Protein AF-A0A9W9GC48-F1 (afdb_monomer_lite)

pLDDT: mean 83.7, std 13.1, range [35.16, 98.31]

Structure (mmCIF, N/CA/C/O backbone):
data_AF-A0A9W9GC48-F1
#
_entry.id   AF-A0A9W9GC48-F1
#
loop_
_atom_site.group_PDB
_atom_site.id
_atom_site.type_symbol
_atom_site.label_atom_id
_atom_site.label_alt_id
_atom_site.label_comp_id
_atom_site.label_asym_id
_atom_site.label_entity_id
_atom_site.label_seq_id
_atom_site.pdbx_PDB_ins_code
_atom_site.Cartn_x
_atom_site.Cartn_y
_atom_site.Cartn_z
_atom_site.occupancy
_atom_site.B_iso_or_equiv
_atom_site.auth_seq_id
_atom_site.auth_comp_id
_atom_site.auth_asym_id
_atom_site.auth_atom_id
_atom_site.pdbx_PDB_model_num
ATOM 1 N N . MET A 1 1 ? -29.476 8.292 -8.856 1.00 35.16 1 MET A N 1
ATOM 2 C CA . MET A 1 1 ? -28.439 7.667 -8.007 1.00 35.16 1 MET A CA 1
ATOM 3 C C . MET A 1 1 ? -27.118 7.858 -8.728 1.00 35.16 1 MET A C 1
ATOM 5 O O . MET A 1 1 ? -26.902 7.201 -9.736 1.00 35.16 1 MET A O 1
ATOM 9 N N . SER A 1 2 ? -26.316 8.844 -8.325 1.00 38.31 2 SER A N 1
ATOM 10 C CA . SER A 1 2 ? -25.035 9.121 -8.986 1.00 38.31 2 SER A CA 1
ATOM 11 C C . SER A 1 2 ? -24.056 7.993 -8.685 1.00 38.31 2 SER A C 1
ATOM 13 O O . SER A 1 2 ? -23.902 7.615 -7.524 1.00 38.31 2 SER A O 1
ATOM 15 N N . ALA A 1 3 ? -23.434 7.442 -9.728 1.00 42.78 3 ALA A N 1
ATOM 16 C CA . ALA A 1 3 ? -22.387 6.443 -9.586 1.00 42.78 3 ALA A CA 1
ATOM 17 C C . ALA A 1 3 ? -21.263 7.024 -8.716 1.00 42.78 3 ALA A C 1
ATOM 19 O O . ALA A 1 3 ? -20.734 8.097 -9.007 1.00 42.78 3 ALA A O 1
ATOM 20 N N . LEU A 1 4 ? -20.952 6.343 -7.614 1.00 48.41 4 LEU A N 1
ATOM 21 C CA . LEU A 1 4 ? -19.804 6.676 -6.778 1.00 48.41 4 LEU A CA 1
ATOM 22 C C . LEU A 1 4 ? -18.537 6.557 -7.633 1.00 48.41 4 LEU A C 1
ATOM 24 O O . LEU A 1 4 ? -18.452 5.673 -8.487 1.00 48.41 4 LEU A O 1
ATOM 28 N N . SER A 1 5 ? -17.558 7.437 -7.411 1.00 60.03 5 SER A N 1
ATOM 29 C CA . SER A 1 5 ? -16.251 7.307 -8.055 1.00 60.03 5 SER A CA 1
ATOM 30 C C . SER A 1 5 ? -15.672 5.906 -7.778 1.00 60.03 5 SER A C 1
ATOM 32 O O . SER A 1 5 ? -15.858 5.386 -6.671 1.00 60.03 5 SER A O 1
ATOM 34 N N . PRO A 1 6 ? -14.966 5.280 -8.741 1.00 69.25 6 PRO A N 1
ATOM 35 C CA . PRO A 1 6 ? -14.445 3.916 -8.595 1.00 69.25 6 PRO A CA 1
ATOM 36 C C . PRO A 1 6 ? -13.644 3.717 -7.300 1.00 69.25 6 PRO A C 1
ATOM 38 O O . PRO A 1 6 ? -13.776 2.695 -6.631 1.00 69.25 6 PRO A O 1
ATOM 41 N N . SER A 1 7 ? -12.899 4.739 -6.880 1.00 73.62 7 SER A N 1
ATOM 42 C CA . SER A 1 7 ? -12.094 4.760 -5.657 1.00 73.62 7 SER A CA 1
ATOM 43 C C . SER A 1 7 ? -12.917 4.748 -4.364 1.00 73.62 7 SER A C 1
ATOM 45 O O . SER A 1 7 ? -12.529 4.072 -3.411 1.00 73.62 7 SER A O 1
ATOM 47 N N . ARG A 1 8 ? -14.087 5.401 -4.320 1.00 81.12 8 ARG A N 1
ATOM 48 C CA . ARG A 1 8 ? -14.958 5.365 -3.130 1.00 81.12 8 ARG A CA 1
ATOM 49 C C . ARG A 1 8 ? -15.561 3.978 -2.898 1.00 81.12 8 ARG A C 1
ATOM 51 O O . ARG A 1 8 ? -15.845 3.632 -1.760 1.00 81.12 8 ARG A O 1
ATOM 58 N N . SER A 1 9 ? -15.711 3.164 -3.944 1.00 85.12 9 SER A N 1
ATOM 59 C CA . SER A 1 9 ? -16.250 1.801 -3.817 1.00 85.12 9 SER A CA 1
ATOM 60 C C . SER A 1 9 ? -15.304 0.807 -3.120 1.00 85.12 9 SER A C 1
ATOM 62 O O . SER A 1 9 ? -15.744 -0.256 -2.687 1.00 85.12 9 SER A O 1
ATOM 64 N N . LEU A 1 10 ? -14.017 1.149 -2.968 1.00 86.06 10 LEU A N 1
ATOM 65 C CA . LEU A 1 10 ? -12.995 0.268 -2.382 1.00 86.06 10 LEU A CA 1
ATOM 66 C C . LEU A 1 10 ? -13.045 0.213 -0.846 1.00 86.06 10 LEU A C 1
ATOM 68 O O . LEU A 1 10 ? -12.497 -0.705 -0.224 1.00 86.06 10 LEU A O 1
ATOM 72 N N . VAL A 1 11 ? -13.681 1.203 -0.221 1.00 93.94 11 VAL A N 1
ATOM 73 C CA . VAL A 1 11 ? -13.733 1.382 1.232 1.00 93.94 11 VAL A CA 1
ATOM 74 C C . VAL A 1 11 ? -15.158 1.695 1.683 1.00 93.94 11 VAL A C 1
ATOM 76 O O . VAL A 1 11 ? -15.975 2.183 0.912 1.00 93.94 11 VAL A O 1
ATOM 79 N N . CYS A 1 12 ? -15.489 1.409 2.943 1.00 94.94 12 CYS A N 1
ATOM 80 C CA . CYS A 1 12 ? -16.794 1.791 3.481 1.00 94.94 12 CYS A CA 1
ATOM 81 C C . CYS A 1 12 ? -16.857 3.305 3.733 1.00 94.94 12 CYS A C 1
ATOM 83 O O . CYS A 1 12 ? -15.820 3.951 3.902 1.00 94.94 12 CYS A O 1
ATOM 85 N N . ASP A 1 13 ? -18.069 3.859 3.843 1.00 94.38 13 ASP A N 1
ATOM 86 C CA . ASP A 1 13 ? -18.280 5.303 4.038 1.00 94.38 13 ASP A CA 1
ATOM 87 C C . ASP A 1 13 ? -17.512 5.869 5.236 1.00 94.38 13 ASP A C 1
ATOM 89 O O . ASP A 1 13 ? -16.957 6.962 5.150 1.00 94.38 13 ASP A O 1
ATOM 93 N N . ARG A 1 14 ? -17.418 5.115 6.339 1.00 94.88 14 ARG A N 1
ATOM 94 C CA . ARG A 1 14 ? -16.620 5.525 7.500 1.00 94.88 14 ARG A CA 1
ATOM 95 C C . ARG A 1 14 ? -15.161 5.735 7.107 1.00 94.88 14 ARG A C 1
ATOM 97 O O . ARG A 1 14 ? -14.626 6.809 7.330 1.00 94.88 14 ARG A O 1
ATOM 104 N N . CYS A 1 15 ? -14.531 4.723 6.513 1.00 96.38 15 CYS A N 1
ATOM 105 C CA . CYS A 1 15 ? -13.124 4.791 6.125 1.00 96.38 15 CYS A CA 1
ATOM 106 C C . CYS A 1 15 ? -12.872 5.857 5.059 1.00 96.38 15 CYS A C 1
ATOM 108 O O . CYS A 1 15 ? -11.855 6.542 5.125 1.00 96.38 15 CYS A O 1
ATOM 110 N N . TRP A 1 16 ? -13.799 6.022 4.111 1.00 95.19 16 TRP A N 1
ATOM 111 C CA . TRP A 1 16 ? -13.736 7.111 3.143 1.00 95.19 16 TRP A CA 1
ATOM 112 C C . TRP A 1 16 ? -13.698 8.461 3.861 1.00 95.19 16 TRP A C 1
ATOM 114 O O . TRP A 1 16 ? -12.728 9.194 3.734 1.00 95.19 16 TRP A O 1
ATOM 124 N N . ASN A 1 17 ? -14.699 8.754 4.689 1.00 94.12 17 ASN A N 1
ATOM 125 C CA . ASN A 1 17 ? -14.856 10.074 5.296 1.00 94.12 17 ASN A CA 1
ATOM 126 C C . ASN A 1 17 ? -13.831 10.380 6.396 1.00 94.12 17 ASN A C 1
ATOM 128 O O . ASN A 1 17 ? -13.493 11.542 6.593 1.00 94.12 17 ASN A O 1
ATOM 132 N N . SER A 1 18 ? -13.359 9.371 7.131 1.00 94.19 18 SER A N 1
ATOM 133 C CA . SER A 1 18 ? -12.473 9.581 8.281 1.00 94.19 18 SER A CA 1
ATOM 134 C C . SER A 1 18 ? -10.990 9.441 7.955 1.00 94.19 18 SER A C 1
ATOM 136 O O . SER A 1 18 ? -10.166 9.828 8.774 1.00 94.19 18 SER A O 1
ATOM 138 N N . PHE A 1 19 ? -10.636 8.818 6.829 1.00 94.88 19 PHE A N 1
ATOM 139 C CA . PHE A 1 19 ? -9.249 8.461 6.532 1.00 94.88 19 PHE A CA 1
ATOM 140 C C . PHE A 1 19 ? -8.865 8.845 5.103 1.00 94.88 19 PHE A C 1
ATOM 142 O O . PHE A 1 19 ? -8.018 9.712 4.915 1.00 94.88 19 PHE A O 1
ATOM 149 N N . PHE A 1 20 ? -9.519 8.259 4.096 1.00 93.75 20 PHE A N 1
ATOM 150 C CA . PHE A 1 20 ? -9.075 8.345 2.697 1.00 93.75 20 PHE A CA 1
ATOM 151 C C . PHE A 1 20 ? -9.484 9.634 1.967 1.00 93.75 20 PHE A C 1
ATOM 153 O O . PHE A 1 20 ? -8.815 10.033 1.023 1.00 93.75 20 PHE A O 1
ATOM 160 N N . ASN A 1 21 ? -10.555 10.299 2.399 1.00 92.75 21 ASN A N 1
ATOM 161 C CA . ASN A 1 21 ? -11.056 11.552 1.827 1.00 92.75 21 ASN A CA 1
ATOM 162 C C . ASN A 1 21 ? -10.745 12.735 2.749 1.00 92.75 21 ASN A C 1
ATOM 164 O O . ASN A 1 21 ? -11.632 13.502 3.126 1.00 92.75 21 ASN A O 1
ATOM 168 N N . THR A 1 22 ? -9.490 12.827 3.181 1.00 92.38 22 THR A N 1
ATOM 169 C CA . THR A 1 22 ? -9.016 13.881 4.079 1.00 92.38 22 THR A CA 1
ATOM 170 C C . THR A 1 22 ? -7.860 14.632 3.433 1.00 92.38 22 THR A C 1
ATOM 172 O O . THR A 1 22 ? -7.053 14.044 2.714 1.00 92.38 22 THR A O 1
ATOM 175 N N . GLU A 1 23 ? -7.735 15.924 3.738 1.00 92.00 23 GLU A N 1
ATOM 176 C CA . GLU A 1 23 ? -6.595 16.741 3.297 1.00 92.00 23 GLU A CA 1
ATOM 177 C C . GLU A 1 23 ? -5.261 16.146 3.782 1.00 92.00 23 GLU A C 1
ATOM 179 O O . GLU A 1 23 ? -4.252 16.200 3.085 1.00 92.00 23 GLU A O 1
ATOM 184 N N . ALA A 1 24 ? -5.256 15.524 4.965 1.00 91.69 24 ALA A N 1
ATOM 185 C CA . ALA A 1 24 ? -4.083 14.838 5.492 1.00 91.69 24 ALA A CA 1
ATOM 186 C C . ALA A 1 24 ? -3.649 13.667 4.594 1.00 91.69 24 ALA A C 1
ATOM 188 O O . ALA A 1 24 ? -2.452 13.474 4.390 1.00 91.69 24 ALA A O 1
ATOM 189 N N . PHE A 1 25 ? -4.600 12.900 4.049 1.00 91.81 25 PHE A N 1
ATOM 190 C CA . PHE A 1 25 ? -4.303 11.771 3.166 1.00 91.81 25 PHE A CA 1
ATOM 191 C C . PHE A 1 25 ? -3.818 12.236 1.799 1.00 91.81 25 PHE A C 1
ATOM 193 O O . PHE A 1 25 ? -2.831 11.714 1.290 1.00 91.81 25 PHE A O 1
ATOM 200 N N . GLU A 1 26 ? -4.433 13.280 1.249 1.00 89.62 26 GLU A N 1
ATOM 201 C CA . GLU A 1 26 ? -3.958 13.898 0.012 1.00 89.62 26 GLU A CA 1
ATOM 202 C C . GLU A 1 26 ? -2.523 14.431 0.163 1.00 89.62 26 GLU A C 1
ATOM 204 O O . GLU A 1 26 ? -1.655 14.112 -0.655 1.00 89.62 26 GLU A O 1
ATOM 209 N N . LYS A 1 27 ? -2.234 15.162 1.249 1.00 89.44 27 LYS A N 1
ATOM 210 C CA . LYS A 1 27 ? -0.879 15.649 1.563 1.00 89.44 27 LYS A CA 1
ATOM 211 C C . LYS A 1 27 ? 0.120 14.514 1.732 1.00 89.44 27 LYS A C 1
ATOM 213 O O . LYS A 1 27 ? 1.244 14.620 1.259 1.00 89.44 27 LYS A O 1
ATOM 218 N N . LEU A 1 28 ? -0.287 13.423 2.380 1.00 89.38 28 LEU A N 1
ATOM 219 C CA . LEU A 1 28 ? 0.552 12.241 2.543 1.00 89.38 28 LEU A CA 1
ATOM 220 C C . LEU A 1 28 ? 0.947 11.628 1.188 1.00 89.38 28 LEU A C 1
ATOM 222 O O . LEU A 1 28 ? 2.100 11.247 1.009 1.00 89.38 28 LEU A O 1
ATOM 226 N N . CYS A 1 29 ? 0.019 11.549 0.231 1.00 87.19 29 CYS A N 1
ATOM 227 C CA . CYS A 1 29 ? 0.285 10.991 -1.098 1.00 87.19 29 CYS A CA 1
ATOM 228 C C . CYS A 1 29 ? 1.100 11.931 -2.005 1.00 87.19 29 CYS A C 1
ATOM 230 O O . CYS A 1 29 ? 1.831 11.460 -2.874 1.00 87.19 29 CYS A O 1
ATOM 232 N N . THR A 1 30 ? 0.982 13.245 -1.809 1.00 86.06 30 THR A N 1
ATOM 233 C CA . THR A 1 30 ? 1.59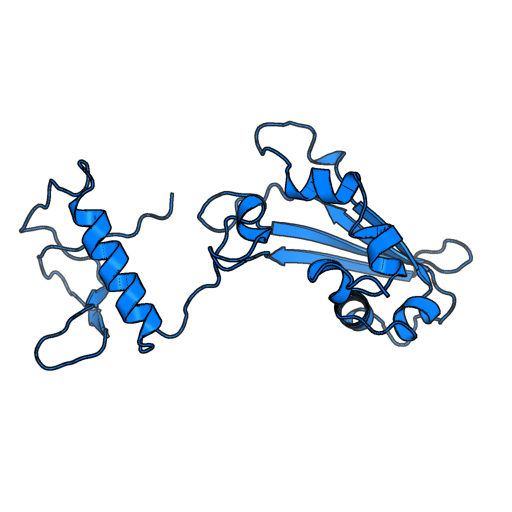9 14.289 -2.655 1.00 86.06 30 THR A CA 1
ATOM 234 C C . THR A 1 30 ? 2.872 14.901 -2.074 1.00 86.06 30 THR A C 1
ATOM 236 O O . THR A 1 30 ? 3.420 15.835 -2.656 1.00 86.06 30 THR A O 1
ATOM 239 N N . LEU A 1 31 ? 3.350 14.390 -0.937 1.00 80.94 31 LEU A N 1
ATOM 240 C CA . LEU A 1 31 ? 4.507 14.936 -0.239 1.00 80.94 31 LEU A CA 1
ATOM 241 C C . LEU A 1 31 ? 5.763 14.913 -1.119 1.00 80.94 31 LEU A C 1
ATOM 243 O O . LEU A 1 31 ? 6.146 13.868 -1.636 1.00 80.94 31 LEU A O 1
ATOM 247 N N . ASP A 1 32 ? 6.433 16.053 -1.249 1.00 72.75 32 ASP A N 1
ATOM 248 C CA . ASP A 1 32 ? 7.761 16.101 -1.851 1.00 72.75 32 ASP A CA 1
ATOM 249 C C . ASP A 1 32 ? 8.821 15.751 -0.793 1.00 72.75 32 ASP A C 1
ATOM 251 O O . ASP A 1 32 ? 8.860 16.358 0.280 1.00 72.75 32 ASP A O 1
ATOM 255 N N . HIS A 1 33 ? 9.697 14.792 -1.106 1.00 62.53 33 HIS A N 1
ATOM 256 C CA . HIS A 1 33 ? 10.809 14.341 -0.250 1.00 62.53 33 HIS A CA 1
ATOM 257 C C . HIS A 1 33 ? 11.823 15.451 0.066 1.00 62.53 33 HIS A C 1
ATOM 259 O O . HIS A 1 33 ? 12.682 15.283 0.927 1.00 62.53 33 HIS A O 1
ATOM 265 N N . SER A 1 34 ? 11.738 16.594 -0.620 1.00 59.22 34 SER A N 1
ATOM 266 C CA . SER A 1 34 ? 12.551 17.778 -0.331 1.00 59.22 34 SER A CA 1
ATOM 267 C C . SER A 1 34 ? 12.105 18.556 0.920 1.00 59.22 34 SER A C 1
ATOM 269 O O . SER A 1 34 ? 12.851 19.417 1.397 1.00 59.22 34 SER A O 1
ATOM 271 N N . GLN A 1 35 ? 10.913 18.283 1.469 1.00 57.03 35 GLN A N 1
ATOM 272 C CA . GLN A 1 35 ? 10.344 19.053 2.578 1.00 57.03 35 GLN A CA 1
ATOM 273 C C . GLN A 1 35 ? 10.598 18.401 3.946 1.00 57.03 35 GLN A C 1
ATOM 275 O O . GLN A 1 35 ? 10.186 17.281 4.229 1.00 57.03 35 GLN A O 1
ATOM 280 N N . SER A 1 36 ? 11.212 19.165 4.853 1.00 55.50 36 SER A N 1
ATOM 281 C CA . SER A 1 36 ? 11.651 18.753 6.196 1.00 55.50 36 SER A CA 1
ATOM 282 C C . SER A 1 36 ? 10.533 18.450 7.213 1.00 55.50 36 SER A C 1
ATOM 284 O O . SER A 1 36 ? 10.818 18.321 8.399 1.00 55.50 36 SER A O 1
ATOM 286 N N . ASP A 1 37 ? 9.269 18.363 6.792 1.00 62.41 37 ASP A N 1
ATOM 287 C CA . ASP A 1 37 ? 8.098 18.255 7.680 1.00 62.41 37 ASP A CA 1
ATOM 288 C C . ASP A 1 37 ? 7.500 16.831 7.743 1.00 62.41 37 ASP A C 1
ATOM 290 O O . ASP A 1 37 ? 6.349 16.645 8.146 1.00 62.41 37 ASP A O 1
ATOM 294 N N . HIS A 1 38 ? 8.295 15.803 7.408 1.00 64.56 38 HIS A N 1
ATOM 295 C CA . HIS A 1 38 ? 7.896 14.385 7.454 1.00 64.56 38 HIS A CA 1
ATOM 296 C C . HIS A 1 38 ? 7.267 13.959 8.793 1.00 64.56 38 HIS A C 1
ATOM 298 O O . HIS A 1 38 ? 6.361 13.129 8.806 1.00 64.56 38 HIS A O 1
ATOM 304 N N . GLU A 1 39 ? 7.704 14.537 9.916 1.00 65.00 39 GLU A N 1
ATOM 305 C CA . GLU A 1 39 ? 7.191 14.195 11.251 1.00 65.00 39 GLU A CA 1
ATOM 306 C C . GLU A 1 39 ? 5.783 14.742 11.533 1.00 65.00 39 GLU A C 1
ATOM 308 O O . GLU A 1 39 ? 5.089 14.236 12.418 1.00 65.00 39 GLU A O 1
ATOM 313 N N . LYS A 1 40 ? 5.333 15.764 10.794 1.00 74.38 40 LYS A N 1
ATOM 314 C CA . LYS A 1 40 ? 4.031 16.410 11.033 1.00 74.38 40 LYS A CA 1
ATOM 315 C C . LYS A 1 40 ? 2.908 15.828 10.186 1.00 74.38 40 LYS A C 1
ATOM 317 O O . LYS A 1 40 ? 1.738 15.974 10.542 1.00 74.38 40 LYS A O 1
ATOM 322 N N . ILE A 1 41 ? 3.240 15.184 9.070 1.00 85.56 41 ILE A N 1
ATOM 323 C CA . ILE A 1 41 ? 2.244 14.675 8.130 1.00 85.56 41 ILE A CA 1
ATOM 324 C C . ILE A 1 41 ? 1.846 13.268 8.555 1.00 85.56 41 ILE A C 1
ATOM 326 O O . ILE A 1 41 ? 2.576 12.300 8.367 1.00 85.56 41 ILE A O 1
ATOM 330 N N . ARG A 1 42 ? 0.651 13.153 9.130 1.00 91.38 42 ARG A N 1
ATOM 331 C CA . ARG A 1 42 ? 0.032 11.866 9.433 1.00 91.38 42 ARG A CA 1
ATOM 332 C C . ARG A 1 42 ? -1.467 11.933 9.212 1.00 91.38 42 ARG A C 1
ATOM 334 O O . ARG A 1 42 ? -2.113 12.924 9.548 1.00 91.38 42 ARG A O 1
ATOM 341 N N . VAL A 1 43 ? -2.012 10.848 8.692 1.00 95.00 43 VAL A N 1
ATOM 342 C CA . VAL A 1 43 ? -3.450 10.590 8.684 1.00 95.00 43 VAL A CA 1
ATOM 343 C C . VAL A 1 43 ? -3.751 9.742 9.894 1.00 95.00 43 VAL A C 1
ATOM 345 O O . VAL A 1 43 ? -3.034 8.781 10.152 1.00 95.00 43 VAL A O 1
ATOM 348 N N . GLU A 1 44 ? -4.800 10.072 10.630 1.00 95.81 44 GLU A N 1
ATOM 349 C CA . GLU A 1 44 ? -5.234 9.289 11.776 1.00 95.81 44 GLU A CA 1
ATOM 350 C C . GLU A 1 44 ? -6.753 9.153 11.746 1.00 95.81 44 GLU A C 1
ATOM 352 O O . GLU A 1 44 ? -7.468 10.128 11.525 1.00 95.81 44 GLU A O 1
ATOM 357 N N . ALA A 1 45 ? -7.246 7.942 11.982 1.00 96.88 45 ALA A N 1
ATOM 358 C CA . ALA A 1 45 ? -8.651 7.712 12.273 1.00 96.88 45 ALA A CA 1
ATOM 359 C C . ALA A 1 45 ? -8.780 6.744 13.434 1.00 96.88 45 ALA A C 1
ATOM 361 O O . ALA A 1 45 ? -7.988 5.812 13.580 1.00 96.88 45 ALA A O 1
ATOM 362 N N . ALA A 1 46 ? -9.832 6.946 14.216 1.00 97.31 46 ALA A N 1
ATOM 363 C CA . ALA A 1 46 ? -10.207 6.039 15.275 1.00 97.31 46 ALA A CA 1
ATOM 364 C C . ALA A 1 46 ? -11.592 5.451 15.028 1.00 97.31 46 ALA A C 1
ATOM 366 O O . ALA A 1 46 ? -12.481 6.114 14.493 1.00 97.31 46 ALA A O 1
ATOM 367 N N . ALA A 1 47 ? -11.768 4.205 15.444 1.00 97.62 47 ALA A N 1
ATOM 368 C CA . ALA A 1 47 ? -13.050 3.526 15.475 1.00 97.62 47 ALA A CA 1
ATOM 369 C C . ALA A 1 47 ? -13.041 2.447 16.556 1.00 97.62 47 ALA A C 1
ATOM 371 O O . ALA A 1 47 ? -11.989 1.946 16.945 1.00 97.62 47 ALA A O 1
ATOM 372 N N . THR A 1 48 ? -14.214 2.047 17.017 1.00 98.12 48 THR A N 1
ATOM 373 C CA . THR A 1 48 ? -14.349 0.890 17.900 1.00 98.12 48 THR A CA 1
ATOM 374 C C . THR A 1 48 ? -14.116 -0.416 17.141 1.00 98.12 48 THR A C 1
ATOM 376 O O . THR A 1 48 ? -14.320 -0.522 15.922 1.00 98.12 48 THR A O 1
ATOM 379 N N . VAL A 1 49 ? -13.729 -1.456 17.876 1.00 97.56 49 VAL A N 1
ATOM 380 C CA . VAL A 1 49 ? -13.596 -2.821 17.348 1.00 97.56 49 VAL A CA 1
ATOM 381 C C . VAL A 1 49 ? -14.915 -3.305 16.754 1.00 97.56 49 VAL A C 1
ATOM 383 O O . VAL A 1 49 ? -14.907 -3.921 15.687 1.00 97.56 49 VAL A O 1
ATOM 386 N N . LEU A 1 50 ? -16.046 -2.995 17.393 1.00 97.38 50 LEU A N 1
ATOM 387 C CA . LEU A 1 50 ? -17.383 -3.331 16.906 1.00 97.38 50 LEU A CA 1
ATOM 388 C C . LEU A 1 50 ? -17.661 -2.708 15.534 1.00 97.38 50 LEU A C 1
ATOM 390 O O . LEU A 1 50 ? -18.045 -3.414 14.602 1.00 97.38 50 LEU A O 1
ATOM 394 N N . GLU A 1 51 ? -17.411 -1.407 15.370 1.00 97.12 51 GLU A N 1
ATOM 395 C CA . GLU A 1 51 ? -17.611 -0.732 14.084 1.00 97.12 51 GLU A CA 1
ATOM 396 C C . GLU A 1 51 ? -16.691 -1.306 13.001 1.00 97.12 51 GLU A C 1
ATOM 398 O O . GLU A 1 51 ? -17.105 -1.485 11.856 1.00 97.12 51 GLU A O 1
ATOM 403 N N . ILE A 1 52 ? -15.429 -1.616 13.337 1.00 96.94 52 ILE A N 1
ATOM 404 C CA . ILE A 1 52 ? -14.503 -2.241 12.384 1.00 96.94 52 ILE A CA 1
ATOM 405 C C . ILE A 1 52 ? -14.978 -3.643 12.005 1.00 96.94 52 ILE A C 1
ATOM 407 O O . ILE A 1 52 ? -14.909 -3.972 10.823 1.00 96.94 52 ILE A O 1
ATOM 411 N N . LYS A 1 53 ? -15.469 -4.458 12.947 1.00 95.50 53 LYS A N 1
ATOM 412 C CA . LYS A 1 53 ? -15.998 -5.810 12.681 1.00 95.50 53 LYS A CA 1
ATOM 413 C C . LYS A 1 53 ? -17.259 -5.789 11.814 1.00 95.50 53 LYS A C 1
ATOM 415 O O . LYS A 1 53 ? -17.384 -6.642 10.941 1.00 95.50 53 LYS A O 1
ATOM 420 N N . ASN A 1 54 ? -18.125 -4.794 11.993 1.00 95.56 54 ASN A N 1
ATOM 421 C CA . ASN A 1 54 ? -19.403 -4.697 11.280 1.00 95.56 54 ASN A CA 1
ATOM 422 C C . ASN A 1 54 ? -19.304 -4.047 9.890 1.00 95.56 54 ASN A C 1
ATOM 424 O O . ASN A 1 54 ? -20.224 -4.174 9.087 1.00 95.56 54 ASN A O 1
ATOM 428 N N . ALA A 1 55 ? -18.210 -3.347 9.583 1.00 93.69 55 ALA A N 1
ATOM 429 C CA . ALA A 1 55 ? -18.004 -2.769 8.257 1.00 93.69 55 ALA A CA 1
ATOM 430 C C . ALA A 1 55 ? -17.835 -3.848 7.165 1.00 93.69 55 ALA A C 1
ATOM 432 O O . ALA A 1 55 ? -17.491 -4.991 7.442 1.00 93.69 55 ALA A O 1
ATOM 433 N N . VAL A 1 56 ? -18.003 -3.502 5.891 1.00 89.81 56 VAL A N 1
ATOM 434 C CA . VAL A 1 56 ? -17.692 -4.416 4.777 1.00 89.81 56 VAL A CA 1
ATOM 435 C C . VAL A 1 56 ? -16.807 -3.673 3.788 1.00 89.81 56 VAL A C 1
ATOM 437 O O . VAL A 1 56 ? -17.294 -3.038 2.861 1.00 89.81 56 VAL A O 1
ATOM 440 N N . CYS A 1 57 ? -15.495 -3.671 4.040 1.00 94.31 57 CYS A N 1
ATOM 441 C CA . CYS A 1 57 ? -14.505 -3.202 3.072 1.00 94.31 57 CYS A CA 1
ATOM 442 C C . CYS A 1 57 ? -13.106 -3.767 3.337 1.00 94.31 57 CYS A C 1
ATOM 444 O O . CYS A 1 57 ? -12.815 -4.231 4.444 1.00 94.31 57 CYS A O 1
ATOM 446 N N . ASN A 1 58 ? -12.230 -3.660 2.334 1.00 92.69 58 ASN A N 1
ATOM 447 C CA . ASN A 1 58 ? -10.881 -4.225 2.363 1.00 92.69 58 ASN A CA 1
ATOM 448 C C . ASN A 1 58 ? -10.005 -3.619 3.464 1.00 92.69 58 ASN A C 1
ATOM 450 O O . ASN A 1 58 ? -9.304 -4.356 4.148 1.00 92.69 58 ASN A O 1
ATOM 454 N N . TRP A 1 59 ? -10.090 -2.306 3.708 1.00 94.81 59 TRP A N 1
ATOM 455 C CA . TRP A 1 59 ? -9.328 -1.675 4.793 1.00 94.81 59 TRP A CA 1
ATOM 456 C C . TRP A 1 59 ? -9.754 -2.197 6.168 1.00 94.81 59 TRP A C 1
ATOM 458 O O . TRP A 1 59 ? -8.921 -2.590 6.977 1.00 94.81 59 TRP A O 1
ATOM 468 N N . CYS A 1 60 ? -11.061 -2.276 6.432 1.00 96.50 60 CYS A N 1
ATOM 469 C CA . CYS A 1 60 ? -11.552 -2.820 7.699 1.00 96.50 60 CYS A CA 1
ATOM 470 C C 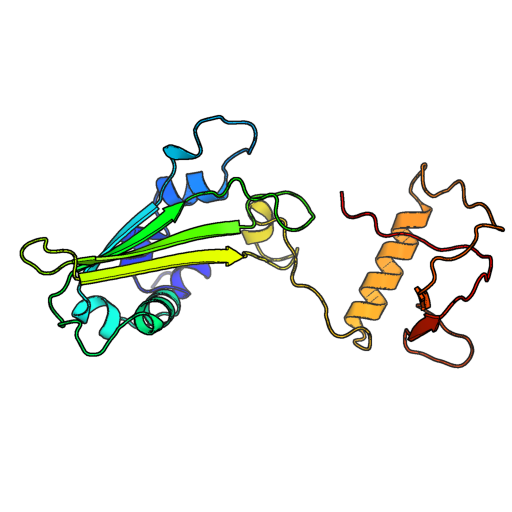. CYS A 1 60 ? -11.180 -4.293 7.863 1.00 96.50 60 CYS A C 1
ATOM 472 O O . CYS A 1 60 ? -10.786 -4.690 8.954 1.00 96.50 60 CYS A O 1
ATOM 474 N N . ALA A 1 61 ? -11.292 -5.089 6.795 1.00 95.38 61 ALA A N 1
ATOM 475 C CA . ALA A 1 61 ? -10.872 -6.486 6.799 1.00 95.38 61 ALA A CA 1
ATOM 476 C C . ALA A 1 61 ? -9.376 -6.617 7.118 1.00 95.38 61 ALA A C 1
ATOM 478 O O . ALA A 1 61 ? -9.012 -7.409 7.982 1.00 95.38 61 ALA A O 1
ATOM 479 N N . TYR A 1 62 ? -8.535 -5.773 6.513 1.00 95.56 62 TYR A N 1
ATOM 480 C CA . TYR A 1 62 ? -7.106 -5.714 6.797 1.00 95.56 62 TYR A CA 1
ATOM 481 C C . TYR A 1 62 ? -6.820 -5.413 8.277 1.00 95.56 62 TYR A C 1
ATOM 483 O O . TYR A 1 62 ? -6.116 -6.172 8.938 1.00 95.56 62 TYR A O 1
ATOM 491 N N . ILE A 1 63 ? -7.437 -4.367 8.838 1.00 96.56 63 ILE A N 1
ATOM 492 C CA . ILE A 1 63 ? -7.238 -3.983 10.246 1.00 96.56 63 ILE A CA 1
ATOM 493 C C . ILE A 1 63 ? -7.710 -5.077 11.223 1.00 96.56 63 ILE A C 1
ATOM 495 O O . ILE A 1 63 ? -7.094 -5.269 12.271 1.00 96.56 63 ILE A O 1
ATOM 499 N N . ARG A 1 64 ? -8.745 -5.859 10.882 1.00 95.38 64 ARG A N 1
ATOM 500 C CA . ARG A 1 64 ? -9.207 -6.976 11.732 1.00 95.38 64 ARG A CA 1
ATOM 501 C C . ARG A 1 64 ? -8.165 -8.066 11.933 1.00 95.38 64 ARG A C 1
ATOM 503 O O . ARG A 1 64 ? -8.226 -8.735 12.958 1.00 95.38 64 ARG A O 1
ATOM 510 N N . HIS A 1 65 ? -7.227 -8.252 11.005 1.00 95.25 65 HIS A N 1
ATOM 511 C CA . HIS A 1 65 ? -6.174 -9.261 11.166 1.00 95.25 65 HIS A CA 1
ATOM 512 C C . HIS A 1 65 ? -5.256 -8.980 12.359 1.00 95.25 65 HIS A C 1
ATOM 514 O O . HIS A 1 65 ? -4.582 -9.886 12.841 1.00 95.25 65 HIS A O 1
ATOM 520 N N . PHE A 1 66 ? -5.260 -7.748 12.869 1.00 94.69 66 PHE A N 1
ATOM 521 C CA . PHE A 1 66 ? -4.508 -7.372 14.058 1.00 94.69 66 PHE A CA 1
ATOM 522 C C . PHE A 1 66 ? -5.288 -7.623 15.354 1.00 94.69 66 PHE A C 1
ATOM 524 O O . PHE A 1 66 ? -4.729 -7.501 16.440 1.00 94.69 66 PHE A O 1
ATOM 531 N N . PHE A 1 67 ? -6.567 -7.999 15.287 1.00 93.81 67 PHE A N 1
ATOM 532 C CA . PHE A 1 67 ? -7.355 -8.217 16.494 1.00 93.81 67 PHE A CA 1
ATOM 533 C C . PHE A 1 67 ? -6.929 -9.500 17.212 1.00 93.81 67 PHE A C 1
ATOM 535 O O . PHE A 1 67 ? -6.826 -10.565 16.610 1.00 93.81 67 PHE A O 1
ATOM 542 N N . ARG A 1 68 ? -6.701 -9.387 18.523 1.00 91.12 68 ARG A N 1
ATOM 543 C CA . ARG A 1 68 ? -6.454 -10.513 19.434 1.00 91.12 68 ARG A CA 1
ATOM 544 C C . ARG A 1 68 ? -7.722 -10.827 20.223 1.00 91.12 68 ARG A C 1
ATOM 546 O O . ARG A 1 68 ? -8.548 -9.941 20.428 1.00 91.12 68 ARG A O 1
ATOM 553 N N . ASP A 1 69 ? -7.820 -12.041 20.753 1.00 88.88 69 ASP A N 1
ATOM 554 C CA . ASP A 1 69 ? -8.987 -12.496 21.528 1.00 88.88 69 ASP A CA 1
ATOM 555 C C . ASP A 1 69 ? -9.263 -11.655 22.788 1.00 88.88 69 ASP A C 1
ATOM 557 O O . ASP A 1 69 ? -10.392 -11.583 23.262 1.00 88.88 69 ASP A O 1
ATOM 561 N N . SER A 1 70 ? -8.246 -10.976 23.325 1.00 91.31 70 SER A N 1
ATOM 562 C CA . SER A 1 70 ? -8.360 -10.108 24.506 1.00 91.31 70 SER A CA 1
ATOM 563 C C . SER A 1 70 ? -8.944 -8.713 24.225 1.00 91.31 70 SER A C 1
ATOM 565 O O . SER A 1 70 ? -9.109 -7.907 25.153 1.00 91.31 70 SER A O 1
ATOM 567 N N . ILE A 1 71 ? -9.226 -8.402 22.958 1.00 94.31 71 ILE A N 1
ATOM 568 C CA . ILE A 1 71 ? -9.761 -7.114 22.519 1.00 94.31 71 ILE A CA 1
ATOM 569 C C . ILE A 1 71 ? -11.291 -7.155 22.548 1.00 94.31 71 ILE A C 1
ATOM 571 O O . ILE A 1 71 ? -11.923 -8.012 21.927 1.00 94.31 71 ILE A O 1
ATOM 575 N N . MET A 1 72 ? -11.878 -6.197 23.257 1.00 96.88 72 MET A N 1
ATOM 576 C CA . MET A 1 72 ? -13.315 -6.080 23.471 1.00 96.88 72 MET A CA 1
ATOM 577 C C . MET A 1 72 ? -13.968 -5.239 22.366 1.00 96.88 72 MET A C 1
ATOM 579 O O . MET A 1 72 ? -13.309 -4.368 21.796 1.00 96.88 72 MET A O 1
ATOM 583 N N . PRO A 1 73 ? -15.252 -5.473 22.039 1.00 97.38 73 PRO A N 1
ATOM 584 C CA . PRO A 1 73 ? -15.972 -4.715 21.010 1.00 97.38 73 PRO A CA 1
ATOM 585 C C . PRO A 1 73 ? -15.931 -3.187 21.189 1.00 97.38 73 PRO A C 1
ATOM 587 O O . PRO A 1 73 ? -15.904 -2.454 20.201 1.00 97.38 73 PRO A O 1
ATOM 590 N N . GLU A 1 74 ? -15.913 -2.716 22.431 1.00 97.69 74 GLU A N 1
ATOM 591 C CA . GLU A 1 74 ? -15.881 -1.307 22.820 1.00 97.69 74 GLU A CA 1
ATOM 592 C C . GLU A 1 74 ? -14.475 -0.692 22.859 1.00 97.69 74 GLU A C 1
ATOM 594 O O . GLU A 1 74 ? -14.355 0.527 22.981 1.00 97.69 74 GLU A O 1
ATOM 599 N N . ASP A 1 75 ? -13.412 -1.497 22.743 1.00 97.88 75 ASP A N 1
ATOM 600 C CA . ASP A 1 75 ? -12.057 -0.957 22.668 1.00 97.88 75 ASP A CA 1
ATOM 601 C C . ASP A 1 75 ? -11.912 -0.076 21.417 1.00 97.88 75 ASP A C 1
ATOM 603 O O . ASP A 1 75 ? -12.444 -0.368 20.337 1.00 97.88 75 ASP A O 1
ATOM 607 N N . LYS A 1 76 ? -11.162 1.013 21.567 1.00 98.31 76 LYS A N 1
ATOM 608 C CA . LYS A 1 76 ? -10.867 1.975 20.511 1.00 98.31 76 LYS A CA 1
ATOM 609 C C . LYS A 1 76 ? -9.612 1.537 19.767 1.00 98.31 76 LYS A C 1
ATOM 611 O O . LYS A 1 76 ? -8.556 1.357 20.367 1.00 98.31 76 LYS A O 1
ATOM 616 N N . ILE A 1 77 ? -9.730 1.415 18.453 1.00 98.19 77 ILE A N 1
ATOM 617 C CA . ILE A 1 77 ? -8.620 1.217 17.529 1.00 98.19 77 ILE A CA 1
ATOM 618 C C . ILE A 1 77 ? -8.309 2.549 16.867 1.00 98.19 77 ILE A C 1
ATOM 620 O O . ILE A 1 77 ? -9.185 3.138 16.235 1.00 98.19 77 ILE A O 1
ATOM 624 N N . THR A 1 78 ? -7.063 2.991 16.971 1.00 98.06 78 THR A N 1
ATOM 625 C CA . THR A 1 78 ? -6.552 4.151 16.242 1.00 98.06 78 THR A CA 1
ATOM 626 C C . THR A 1 78 ? -5.575 3.658 15.188 1.00 98.06 78 THR A C 1
ATOM 628 O O . THR A 1 78 ? -4.589 2.997 15.506 1.00 98.06 78 THR A O 1
ATOM 631 N N . THR A 1 79 ? -5.855 3.953 13.923 1.00 97.62 79 THR A N 1
ATOM 632 C CA . THR A 1 79 ? -4.954 3.679 12.801 1.00 97.62 7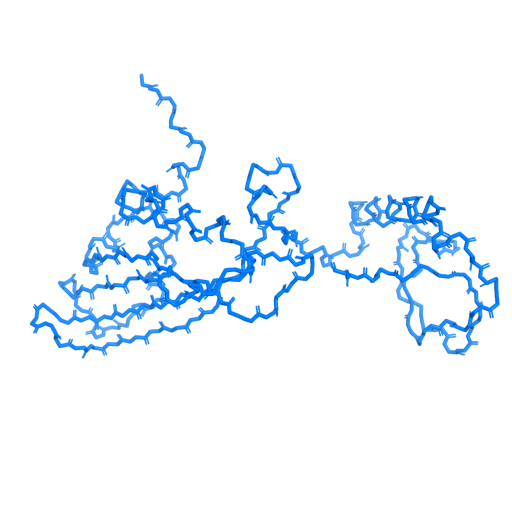9 THR A CA 1
ATOM 633 C C . THR A 1 79 ? -4.328 4.983 12.353 1.00 97.62 79 THR A C 1
ATOM 635 O O . THR A 1 79 ? -5.066 5.937 12.092 1.00 97.62 79 THR A O 1
ATOM 638 N N . SER A 1 80 ? -3.007 5.018 12.209 1.00 96.75 80 SER A N 1
ATOM 639 C CA . SER A 1 80 ? -2.298 6.155 11.638 1.00 96.75 80 SER A CA 1
ATOM 640 C C . SER A 1 80 ? -1.359 5.747 10.512 1.00 96.75 80 SER A C 1
ATOM 642 O O . SER A 1 80 ? -0.731 4.692 10.559 1.00 96.75 80 SER A O 1
ATOM 644 N N . LEU A 1 81 ? -1.295 6.586 9.481 1.00 95.06 81 LEU A N 1
ATOM 645 C CA . LEU A 1 81 ? -0.430 6.411 8.320 1.00 95.06 81 LEU A CA 1
ATOM 646 C C . LEU A 1 81 ? 0.432 7.660 8.157 1.00 95.06 81 LEU A C 1
ATOM 648 O O . LEU A 1 81 ? -0.090 8.777 8.168 1.00 95.06 81 LEU A O 1
ATOM 652 N N . SER A 1 82 ? 1.738 7.477 8.026 1.00 92.75 82 SER A N 1
ATOM 653 C CA . SER A 1 82 ? 2.712 8.563 7.914 1.00 92.75 82 SER A CA 1
ATOM 654 C C . SER A 1 82 ? 3.740 8.253 6.822 1.00 92.75 82 SER A C 1
ATOM 656 O O . SER A 1 82 ? 3.891 7.085 6.435 1.00 92.75 82 SER A O 1
ATOM 658 N N . PRO A 1 83 ? 4.458 9.263 6.301 1.00 88.94 83 PRO A N 1
ATOM 659 C CA . PRO A 1 83 ? 5.538 9.007 5.364 1.00 88.94 83 PRO A CA 1
ATOM 660 C C . PRO A 1 83 ? 6.660 8.243 6.075 1.00 88.94 83 PRO A C 1
ATOM 662 O O . PRO A 1 83 ? 6.744 8.207 7.308 1.00 88.94 83 PRO A O 1
ATOM 665 N N . THR A 1 84 ? 7.529 7.621 5.289 1.00 83.50 84 THR A N 1
ATOM 666 C CA . THR A 1 84 ? 8.767 7.032 5.789 1.00 83.50 84 THR A CA 1
ATOM 667 C C . THR A 1 84 ? 9.966 7.693 5.126 1.00 83.50 84 THR A C 1
ATOM 669 O O . THR A 1 84 ? 9.894 8.077 3.963 1.00 83.50 84 THR A O 1
ATOM 672 N N . ALA A 1 85 ? 11.069 7.786 5.867 1.00 75.38 85 ALA A N 1
ATOM 673 C CA . ALA A 1 85 ? 12.375 8.147 5.325 1.00 75.38 85 ALA A CA 1
ATOM 674 C C . ALA A 1 85 ? 13.134 6.925 4.777 1.00 75.38 85 ALA A C 1
ATOM 676 O O . ALA A 1 85 ? 14.278 7.053 4.350 1.00 75.38 85 ALA A O 1
ATOM 677 N N . ILE A 1 86 ? 12.535 5.727 4.829 1.00 75.25 86 ILE A N 1
ATOM 678 C CA . ILE A 1 86 ? 13.128 4.547 4.207 1.00 75.25 86 ILE A CA 1
ATOM 679 C C . ILE A 1 86 ? 13.184 4.797 2.707 1.00 75.25 86 ILE A C 1
ATOM 681 O O . ILE A 1 86 ? 12.149 4.876 2.043 1.00 75.25 86 ILE A O 1
ATOM 685 N N . GLU A 1 87 ? 14.405 4.881 2.185 1.00 65.25 87 GLU A N 1
ATOM 686 C CA . GLU A 1 87 ? 14.652 4.839 0.753 1.00 65.25 87 GLU A CA 1
ATOM 687 C C . GLU A 1 87 ? 14.005 3.572 0.202 1.00 65.25 87 GLU A C 1
ATOM 689 O O . GLU A 1 87 ? 14.360 2.448 0.569 1.00 65.25 87 GLU A O 1
ATOM 694 N N . SER A 1 88 ? 12.987 3.754 -0.630 1.00 60.19 88 SER A N 1
ATOM 695 C CA . SER A 1 88 ? 12.187 2.645 -1.112 1.00 60.19 88 SER A CA 1
ATOM 696 C C . SER A 1 88 ? 12.091 2.615 -2.610 1.00 60.19 88 SER A C 1
ATOM 698 O O . SER A 1 88 ? 12.001 3.666 -3.237 1.00 60.19 88 SER A O 1
ATOM 700 N N . CYS A 1 89 ? 12.054 1.373 -3.103 1.00 56.12 89 CYS A N 1
ATOM 701 C CA . CYS A 1 89 ? 11.520 0.926 -4.382 1.00 56.12 89 CYS A CA 1
ATOM 702 C C . CYS A 1 89 ? 11.781 1.885 -5.532 1.00 56.12 89 CYS A C 1
ATOM 704 O O . CYS A 1 89 ? 11.105 2.890 -5.675 1.00 56.12 89 CYS A O 1
ATOM 706 N N . ILE A 1 90 ? 12.694 1.510 -6.411 1.00 56.47 90 ILE A N 1
ATOM 707 C CA . ILE A 1 90 ? 12.941 2.295 -7.603 1.00 56.47 90 ILE A CA 1
ATOM 708 C C . ILE A 1 90 ? 11.830 2.002 -8.631 1.00 56.47 90 ILE A C 1
ATOM 710 O O . ILE A 1 90 ? 11.525 0.822 -8.849 1.00 56.47 90 ILE A O 1
ATOM 714 N N . PRO A 1 91 ? 11.215 3.019 -9.268 1.00 63.94 91 PRO A N 1
ATOM 715 C CA . PRO A 1 91 ? 11.552 4.454 -9.244 1.00 63.94 91 PRO A CA 1
ATOM 716 C C . PRO A 1 91 ? 11.274 5.148 -7.908 1.00 63.94 91 PRO A C 1
ATOM 718 O O . PRO A 1 91 ? 10.235 4.895 -7.303 1.00 63.94 91 PRO A O 1
ATOM 721 N N . ALA A 1 92 ? 12.152 6.073 -7.501 1.00 68.06 92 ALA A N 1
ATOM 722 C CA . ALA A 1 92 ? 11.965 6.877 -6.292 1.00 68.06 92 ALA A CA 1
ATOM 723 C C . ALA A 1 92 ? 10.558 7.514 -6.234 1.00 68.06 92 ALA A C 1
ATOM 725 O O . ALA A 1 92 ? 9.993 7.922 -7.254 1.00 68.06 92 ALA A O 1
ATOM 726 N N . GLY A 1 93 ? 9.963 7.575 -5.042 1.00 74.00 93 GLY A N 1
ATOM 727 C CA . GLY A 1 93 ? 8.641 8.172 -4.833 1.00 74.00 93 GLY A CA 1
ATOM 728 C C . GLY A 1 93 ? 7.998 7.783 -3.504 1.00 74.00 93 GLY A C 1
ATOM 729 O O . GLY A 1 93 ? 8.595 7.075 -2.692 1.00 74.00 93 GLY A O 1
ATOM 730 N N . ASN A 1 94 ? 6.772 8.262 -3.274 1.00 78.94 94 ASN A N 1
ATOM 731 C CA . ASN A 1 94 ? 5.969 7.978 -2.075 1.00 78.94 94 ASN A CA 1
ATOM 732 C C . ASN A 1 94 ? 5.352 6.576 -2.141 1.00 78.94 94 ASN A C 1
ATOM 734 O O . ASN A 1 94 ? 4.139 6.400 -2.238 1.00 78.94 94 ASN A O 1
ATOM 738 N N . ASN A 1 95 ? 6.220 5.567 -2.138 1.00 85.88 95 ASN A N 1
ATOM 739 C CA . ASN A 1 95 ? 5.837 4.176 -2.358 1.00 85.88 95 ASN A CA 1
ATOM 740 C C . ASN A 1 95 ? 5.785 3.362 -1.063 1.00 85.88 95 ASN A C 1
ATOM 742 O O . ASN A 1 95 ? 5.206 2.278 -1.063 1.00 85.88 95 ASN A O 1
ATOM 746 N N . ILE A 1 96 ? 6.367 3.859 0.033 1.00 88.44 96 ILE A N 1
ATOM 747 C CA . ILE A 1 96 ? 6.248 3.239 1.353 1.00 88.44 96 ILE A CA 1
ATOM 748 C C . ILE A 1 96 ? 5.594 4.204 2.331 1.00 88.44 96 ILE A C 1
ATOM 750 O O . ILE A 1 96 ? 5.928 5.385 2.398 1.00 88.44 96 ILE A O 1
ATOM 754 N N . PHE A 1 97 ? 4.703 3.655 3.148 1.00 91.12 97 PHE A N 1
ATOM 755 C CA . PHE A 1 97 ? 4.068 4.352 4.252 1.00 91.12 97 PHE A CA 1
ATOM 756 C C . PHE A 1 97 ? 4.261 3.570 5.545 1.00 91.12 97 PHE A C 1
ATOM 758 O O . PHE A 1 97 ? 4.189 2.340 5.555 1.00 91.12 97 PHE A O 1
ATOM 765 N N . TYR A 1 98 ? 4.484 4.275 6.648 1.00 93.44 98 TYR A N 1
ATOM 766 C CA . TYR A 1 98 ? 4.485 3.670 7.972 1.00 93.44 98 TYR A CA 1
ATOM 767 C C . TYR A 1 98 ? 3.054 3.636 8.507 1.00 93.44 98 TYR A C 1
ATOM 769 O O . TYR A 1 98 ? 2.419 4.678 8.661 1.00 93.44 98 TYR A O 1
ATOM 777 N N . LEU A 1 99 ? 2.546 2.434 8.771 1.00 96.31 99 LEU A N 1
ATOM 778 C CA . LEU A 1 99 ? 1.248 2.203 9.393 1.00 96.31 99 LEU A CA 1
ATOM 779 C C . LEU A 1 99 ? 1.458 1.832 10.858 1.00 96.31 99 LEU A C 1
ATOM 781 O O . LEU A 1 99 ? 2.122 0.841 11.160 1.00 96.31 99 LEU A O 1
ATOM 785 N N . SER A 1 100 ? 0.821 2.585 11.748 1.00 97.12 100 SER A N 1
ATOM 786 C CA . SER A 1 100 ? 0.688 2.262 13.165 1.00 97.12 100 SER A CA 1
ATOM 787 C C . SER A 1 100 ? -0.776 1.991 13.500 1.00 97.12 100 SER A C 1
ATOM 789 O O . SER A 1 100 ? -1.684 2.675 13.030 1.00 97.12 100 SER A O 1
ATOM 791 N N . ILE A 1 101 ? -1.014 0.967 14.308 1.00 97.88 101 ILE A N 1
ATOM 792 C CA . ILE A 1 101 ? -2.330 0.587 14.812 1.00 97.88 101 ILE A CA 1
ATOM 793 C C . ILE A 1 101 ? -2.196 0.484 16.325 1.00 97.88 101 ILE A C 1
ATOM 795 O O . ILE A 1 101 ? -1.407 -0.324 16.808 1.00 97.88 101 ILE A O 1
ATOM 799 N N . SER A 1 102 ? -2.965 1.255 17.086 1.00 97.56 102 SER A N 1
ATOM 800 C CA . SER A 1 102 ? -3.032 1.141 18.544 1.00 97.56 102 SER A CA 1
ATOM 801 C C . SER A 1 102 ? -4.432 0.750 19.002 1.00 97.56 102 SER A C 1
ATOM 803 O O . SER A 1 102 ? -5.428 1.049 18.347 1.00 97.56 102 SER A O 1
ATOM 805 N N . CYS A 1 103 ? -4.496 0.046 20.128 1.00 97.88 103 CYS A N 1
ATOM 806 C CA . CYS A 1 103 ? -5.727 -0.360 20.785 1.00 97.88 103 CYS A CA 1
ATOM 807 C C . CYS A 1 103 ? -5.728 0.156 22.222 1.00 97.88 103 CYS A C 1
ATOM 809 O O . CYS A 1 103 ? -4.816 -0.142 22.999 1.00 97.88 103 CYS A O 1
ATOM 811 N N . GLU A 1 104 ? -6.785 0.870 22.587 1.00 98.00 104 GLU A N 1
ATOM 812 C CA . GLU A 1 104 ? -7.001 1.438 23.915 1.00 98.00 104 GLU A CA 1
ATOM 813 C C . GLU A 1 104 ? -8.367 1.004 24.445 1.00 98.00 104 GLU A C 1
ATOM 815 O O . GLU A 1 104 ? -9.330 0.881 23.689 1.00 98.00 104 GLU A O 1
ATOM 820 N N . SER A 1 105 ? -8.468 0.770 25.752 1.00 97.06 105 SER A N 1
ATOM 821 C CA . SER A 1 105 ? -9.770 0.568 26.386 1.00 97.06 105 SER A CA 1
ATOM 822 C C . SER A 1 105 ? -10.592 1.863 26.373 1.00 97.06 105 SER A C 1
ATOM 824 O O . SER A 1 105 ? -10.020 2.948 26.234 1.00 97.06 105 SER A O 1
ATOM 826 N N . PRO A 1 106 ? -11.913 1.806 26.628 1.00 95.69 106 PRO A N 1
ATOM 827 C CA . PRO A 1 106 ? -12.727 3.013 26.799 1.00 95.69 106 PRO A CA 1
ATOM 828 C C . PRO A 1 106 ? -12.208 3.969 27.887 1.00 95.69 106 PRO A C 1
ATOM 830 O O . PRO A 1 106 ? -12.445 5.169 27.824 1.00 95.69 106 PRO A O 1
ATOM 833 N N . ALA A 1 107 ? -11.466 3.445 28.869 1.00 96.06 107 ALA A N 1
ATOM 834 C CA . ALA A 1 107 ? -10.820 4.230 29.920 1.00 96.06 107 ALA A CA 1
ATOM 835 C C . ALA A 1 107 ? -9.470 4.849 29.488 1.00 96.06 107 ALA A C 1
ATOM 837 O O . ALA A 1 107 ? -8.749 5.380 30.329 1.00 96.06 107 ALA A O 1
ATOM 838 N N . GLY A 1 108 ? -9.086 4.735 28.211 1.00 93.94 108 GLY A N 1
ATOM 839 C CA . GLY A 1 108 ? -7.818 5.235 27.673 1.00 93.94 108 GLY A CA 1
ATOM 840 C C . GLY A 1 108 ? -6.597 4.388 28.043 1.00 93.94 108 GLY A C 1
ATOM 841 O O . GLY A 1 108 ? -5.462 4.819 27.856 1.00 93.94 108 GLY A O 1
ATOM 842 N N . LYS A 1 109 ? -6.790 3.179 28.588 1.00 96.56 109 LYS A N 1
ATOM 843 C CA . LYS A 1 109 ? -5.668 2.294 28.926 1.00 96.56 109 LYS A CA 1
ATOM 844 C C . LYS A 1 109 ? -5.178 1.593 27.665 1.00 96.56 109 LYS A C 1
ATOM 846 O O . LYS A 1 109 ? -5.937 0.849 27.050 1.00 96.56 109 LYS A O 1
ATOM 851 N N . TRP A 1 110 ? -3.901 1.763 27.331 1.00 96.50 110 TRP A N 1
ATOM 852 C CA . TRP A 1 110 ? -3.264 1.033 26.236 1.00 96.50 110 TRP A CA 1
ATOM 853 C C . TRP A 1 110 ? -3.361 -0.487 26.445 1.00 96.50 110 TRP A C 1
ATOM 855 O O . TRP A 1 110 ? -3.073 -0.9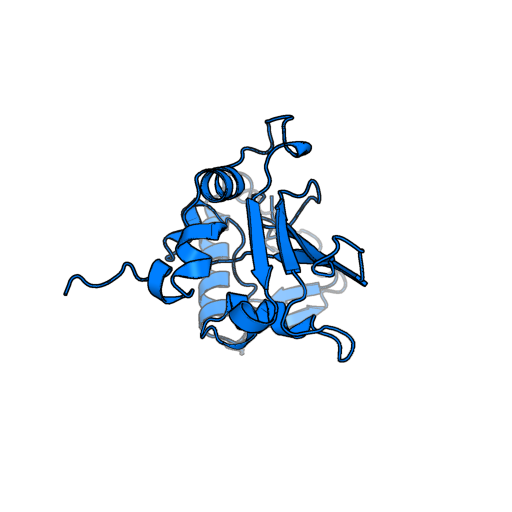94 27.535 1.00 96.50 110 TRP A O 1
ATOM 865 N N . LYS A 1 111 ? -3.774 -1.214 25.401 1.00 95.69 111 LYS A N 1
ATOM 866 C CA . LYS A 1 111 ? -3.932 -2.679 25.412 1.00 95.69 111 LYS A CA 1
ATOM 867 C C . LYS A 1 111 ? -2.982 -3.378 24.447 1.00 95.69 111 LYS A C 1
ATOM 869 O O . LYS A 1 111 ? -2.457 -4.438 24.783 1.00 95.69 111 LYS A O 1
ATOM 874 N N . ALA A 1 112 ? -2.804 -2.830 23.248 1.00 96.00 112 ALA A N 1
ATOM 875 C CA . ALA A 1 112 ? -1.966 -3.422 22.211 1.00 96.00 112 ALA A CA 1
ATOM 876 C C . ALA A 1 112 ? -1.571 -2.389 21.149 1.00 96.00 112 ALA A C 1
ATOM 878 O O . ALA A 1 112 ? -2.197 -1.335 21.027 1.00 96.00 112 ALA A O 1
ATOM 879 N N . GLY A 1 113 ? -0.553 -2.719 20.354 1.00 96.06 113 GLY A N 1
ATOM 880 C CA . GLY A 1 113 ? -0.166 -1.935 19.191 1.00 96.06 113 GLY A CA 1
ATOM 881 C C . GLY A 1 113 ? 0.632 -2.747 18.174 1.00 96.06 113 GLY A C 1
ATOM 882 O O . GLY A 1 113 ? 1.250 -3.756 18.523 1.00 96.06 113 GLY A O 1
ATOM 883 N N . TRP A 1 114 ? 0.594 -2.297 16.924 1.00 97.31 114 TRP A N 1
ATOM 884 C CA . TRP A 1 114 ? 1.286 -2.884 15.781 1.00 97.31 114 TRP A CA 1
ATOM 885 C C . TRP A 1 114 ? 1.823 -1.783 14.886 1.00 97.31 114 TRP A C 1
ATOM 887 O O . TRP A 1 114 ? 1.174 -0.755 14.708 1.00 97.31 114 TRP A O 1
ATOM 897 N N . SER A 1 115 ? 2.972 -2.050 14.279 1.00 95.88 115 SER A N 1
ATOM 898 C CA . SER A 1 115 ? 3.617 -1.139 13.347 1.00 95.88 115 SER A CA 1
ATOM 899 C C . SER A 1 115 ? 4.193 -1.924 12.185 1.00 95.88 115 SER A C 1
ATOM 901 O O . SER A 1 115 ? 4.817 -2.966 12.394 1.00 95.88 115 SER A O 1
ATOM 903 N N . LEU A 1 11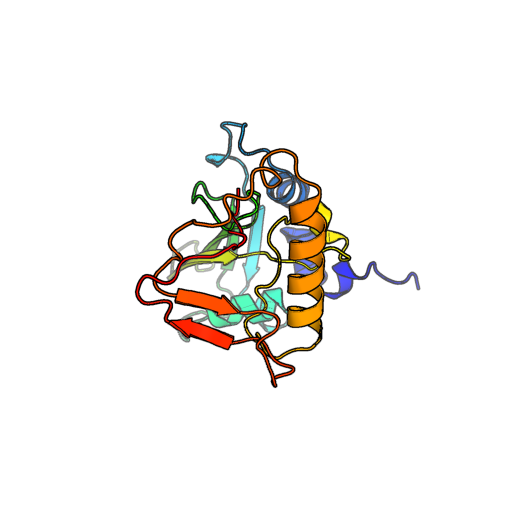6 ? 3.985 -1.436 10.968 1.00 95.38 116 LEU A N 1
ATOM 904 C CA . LEU A 1 116 ? 4.520 -2.048 9.759 1.00 95.38 116 LEU A CA 1
ATOM 905 C C . LEU A 1 116 ? 4.687 -1.019 8.639 1.00 95.38 116 LEU A C 1
ATOM 907 O O . LEU A 1 116 ? 4.176 0.097 8.713 1.00 95.38 116 LEU A O 1
ATOM 911 N N . PHE A 1 117 ? 5.365 -1.433 7.576 1.00 92.75 117 PHE A N 1
ATOM 912 C CA . PHE A 1 117 ? 5.484 -0.662 6.346 1.00 92.75 117 PHE A CA 1
ATOM 913 C C . PHE A 1 117 ? 4.514 -1.201 5.295 1.00 92.75 117 PHE A C 1
ATOM 915 O O . PHE A 1 117 ? 4.465 -2.406 5.047 1.00 92.75 117 PHE A O 1
ATOM 922 N N . ILE A 1 118 ? 3.734 -0.311 4.683 1.00 91.25 118 ILE A N 1
ATOM 923 C CA . ILE A 1 118 ? 2.876 -0.626 3.540 1.00 91.25 118 ILE A CA 1
ATOM 924 C C . ILE A 1 118 ? 3.591 -0.171 2.279 1.00 91.25 118 ILE A C 1
ATOM 926 O O . ILE A 1 118 ? 3.957 0.996 2.173 1.00 91.25 118 ILE A O 1
ATOM 930 N N . HIS A 1 119 ? 3.727 -1.078 1.318 1.00 88.56 119 HIS A N 1
ATOM 931 C CA . HIS A 1 119 ? 4.236 -0.766 -0.010 1.00 88.56 119 HIS A CA 1
ATOM 932 C C . HIS A 1 119 ? 3.061 -0.544 -0.962 1.00 88.56 119 HIS A C 1
ATOM 934 O O . HIS A 1 119 ? 2.240 -1.441 -1.162 1.00 88.56 119 HIS A O 1
ATOM 940 N N . ALA A 1 120 ? 2.988 0.642 -1.551 1.00 89.06 120 ALA A N 1
ATOM 941 C CA . ALA A 1 120 ? 2.056 0.957 -2.617 1.00 89.06 120 ALA A CA 1
ATOM 942 C C . ALA A 1 120 ? 2.727 0.701 -3.969 1.00 89.06 120 ALA A C 1
ATOM 944 O O . ALA A 1 120 ? 3.870 1.088 -4.193 1.00 89.06 120 ALA A O 1
ATOM 945 N N . CYS A 1 121 ? 2.009 0.056 -4.882 1.00 88.19 121 CYS A N 1
ATOM 946 C CA . CYS A 1 121 ? 2.386 -0.038 -6.287 1.00 88.19 121 CYS A CA 1
ATOM 947 C C . CYS A 1 121 ? 1.120 0.009 -7.139 1.00 88.19 121 CYS A C 1
ATOM 949 O O . CYS A 1 121 ? 0.046 -0.384 -6.681 1.00 88.19 121 CYS A O 1
ATOM 951 N N . THR A 1 122 ? 1.235 0.511 -8.363 1.00 86.81 122 THR A N 1
ATOM 952 C CA . THR A 1 122 ? 0.087 0.643 -9.267 1.00 86.81 122 THR A CA 1
ATOM 953 C C . THR A 1 122 ? 0.522 0.518 -10.731 1.00 86.81 122 THR A C 1
ATOM 955 O O . THR A 1 122 ? 1.665 0.869 -11.032 1.00 86.81 122 THR A O 1
ATOM 958 N N . PRO A 1 123 ? -0.303 -0.021 -11.650 1.00 84.81 123 PRO A N 1
ATOM 959 C CA . PRO A 1 123 ? -0.028 0.017 -13.090 1.00 84.81 123 PRO A CA 1
ATOM 960 C C . PRO A 1 123 ? 0.145 1.449 -13.617 1.00 84.81 123 PRO A C 1
ATOM 962 O O . PRO A 1 123 ? -0.305 2.407 -12.993 1.00 84.81 123 PRO A O 1
ATOM 965 N N . ALA A 1 124 ? 0.788 1.617 -14.775 1.00 82.56 124 ALA A N 1
ATOM 966 C CA . ALA A 1 124 ? 1.025 2.951 -15.337 1.00 82.56 124 ALA A CA 1
ATOM 967 C C . ALA A 1 124 ? -0.280 3.635 -15.787 1.00 82.56 124 ALA A C 1
ATOM 969 O O . ALA A 1 124 ? -0.391 4.858 -15.763 1.00 82.56 124 ALA A O 1
ATOM 970 N N . GLU A 1 125 ? -1.269 2.831 -16.159 1.00 84.69 125 GLU A N 1
ATOM 971 C CA . GLU A 1 125 ? -2.563 3.229 -16.703 1.00 84.69 125 GLU A CA 1
ATOM 972 C C . GLU A 1 125 ? -3.586 3.571 -15.609 1.00 84.69 125 GLU A C 1
ATOM 974 O O . GLU A 1 125 ? -4.648 4.121 -15.900 1.00 84.69 125 GLU A O 1
ATOM 979 N N . ASP A 1 126 ? -3.286 3.235 -14.354 1.00 85.75 126 ASP A N 1
ATOM 980 C CA . ASP A 1 126 ? -4.160 3.512 -13.221 1.00 85.75 126 ASP A CA 1
ATOM 981 C C . ASP A 1 126 ? -4.047 4.994 -12.811 1.00 85.75 126 ASP A C 1
ATOM 983 O O . ASP A 1 126 ? -2.931 5.512 -12.733 1.00 85.75 126 ASP A O 1
ATOM 987 N N . PRO A 1 127 ? -5.151 5.699 -12.499 1.00 86.00 127 PRO A N 1
ATOM 988 C CA . PRO A 1 127 ? -5.099 7.096 -12.058 1.00 86.00 127 PRO A CA 1
ATOM 989 C C . PRO A 1 127 ? -4.200 7.351 -10.837 1.00 86.00 127 PRO A C 1
ATOM 991 O O . PRO A 1 127 ? -3.679 8.453 -10.676 1.00 86.00 127 PRO A O 1
ATOM 994 N N . ALA A 1 128 ? -3.984 6.348 -9.980 1.00 86.81 128 ALA A N 1
ATOM 995 C CA . ALA A 1 128 ? -3.075 6.443 -8.843 1.00 86.81 128 ALA A CA 1
ATOM 996 C C . ALA A 1 128 ? -1.595 6.533 -9.257 1.00 86.81 128 ALA A C 1
ATOM 998 O O . ALA A 1 128 ? -0.756 6.873 -8.422 1.00 86.81 128 ALA A O 1
ATOM 999 N N . SER A 1 129 ? -1.254 6.259 -10.523 1.00 86.69 129 SER A N 1
ATOM 1000 C CA . SER A 1 129 ? 0.120 6.315 -11.043 1.00 86.69 129 SER A CA 1
ATOM 1001 C C . SER A 1 129 ? 0.729 7.720 -11.015 1.00 86.69 129 SER A C 1
ATOM 1003 O O . SER A 1 129 ? 1.954 7.847 -11.059 1.00 86.69 129 SER A O 1
ATOM 1005 N N . ALA A 1 130 ? -0.112 8.752 -10.873 1.00 85.62 130 ALA A N 1
ATOM 1006 C CA . ALA A 1 130 ? 0.294 10.133 -10.626 1.00 85.62 130 ALA A CA 1
ATOM 1007 C C . ALA A 1 130 ? 0.865 10.364 -9.211 1.00 85.62 130 ALA A C 1
ATOM 1009 O O . ALA A 1 130 ? 1.590 11.332 -9.005 1.00 85.62 130 ALA A O 1
ATOM 1010 N N . TYR A 1 131 ? 0.554 9.486 -8.249 1.00 84.50 131 TYR A N 1
ATOM 1011 C CA . TYR A 1 131 ? 0.965 9.606 -6.841 1.00 84.50 131 TYR A CA 1
ATOM 1012 C C . TYR A 1 131 ? 1.907 8.479 -6.401 1.00 84.50 131 TYR A C 1
ATOM 1014 O O . TYR A 1 131 ? 2.776 8.680 -5.558 1.00 84.50 131 TYR A O 1
ATOM 1022 N N . VAL A 1 132 ? 1.744 7.286 -6.977 1.00 86.06 132 VAL A N 1
ATOM 1023 C CA . VAL A 1 132 ? 2.555 6.100 -6.688 1.00 86.06 132 VAL A CA 1
ATOM 1024 C C . VAL A 1 132 ? 3.422 5.812 -7.906 1.00 86.06 132 VAL A C 1
ATOM 1026 O O . VAL A 1 132 ? 2.902 5.496 -8.977 1.00 86.06 132 VAL A O 1
ATOM 1029 N N . SER A 1 133 ? 4.744 5.904 -7.763 1.00 84.50 133 SER A N 1
ATOM 1030 C CA . SER A 1 133 ? 5.691 5.653 -8.859 1.00 84.50 133 SER A CA 1
ATOM 1031 C C . SER A 1 133 ? 6.092 4.181 -8.970 1.00 84.50 133 SER A C 1
ATOM 1033 O O . SER A 1 133 ? 6.435 3.713 -10.058 1.00 84.50 133 SER A O 1
ATOM 1035 N N . ALA A 1 134 ? 5.986 3.418 -7.879 1.00 84.56 134 ALA A N 1
ATOM 1036 C CA . ALA A 1 134 ? 6.260 1.989 -7.892 1.00 84.56 134 ALA A CA 1
ATOM 1037 C C . ALA A 1 134 ? 5.261 1.230 -8.778 1.00 84.56 134 ALA A C 1
ATOM 1039 O O . ALA A 1 134 ? 4.054 1.502 -8.809 1.00 84.56 134 ALA A O 1
ATOM 1040 N N . ARG A 1 135 ? 5.782 0.232 -9.496 1.00 84.06 135 ARG A N 1
ATOM 1041 C CA . ARG A 1 135 ? 5.021 -0.650 -10.387 1.00 84.06 135 ARG A CA 1
ATOM 1042 C C . ARG A 1 135 ? 5.031 -2.079 -9.841 1.00 84.06 135 ARG A C 1
ATOM 1044 O O . ARG A 1 135 ? 6.031 -2.476 -9.240 1.00 84.06 135 ARG A O 1
ATOM 1051 N N . PRO A 1 136 ? 3.953 -2.862 -10.032 1.00 79.94 136 PRO A N 1
ATOM 1052 C CA . PRO A 1 136 ? 3.953 -4.272 -9.666 1.00 79.94 136 PRO A CA 1
ATOM 1053 C C . PRO A 1 136 ? 5.132 -5.005 -10.318 1.00 79.94 136 PRO A C 1
ATOM 1055 O O . PRO A 1 136 ? 5.337 -4.913 -11.531 1.00 79.94 136 PRO A O 1
ATOM 1058 N N . LEU A 1 137 ? 5.909 -5.741 -9.519 1.00 73.19 137 LEU A N 1
ATOM 1059 C CA . LEU A 1 137 ? 6.999 -6.560 -10.042 1.00 73.19 137 LEU A CA 1
ATOM 1060 C C . LEU A 1 137 ? 6.417 -7.743 -10.819 1.00 73.19 137 LEU A C 1
ATOM 1062 O O . LEU A 1 137 ? 5.694 -8.573 -10.264 1.00 73.19 137 LEU A O 1
ATOM 1066 N N . ARG A 1 138 ? 6.768 -7.854 -12.102 1.00 72.25 138 ARG A N 1
ATOM 1067 C CA . ARG A 1 138 ? 6.453 -9.046 -12.894 1.00 72.25 138 ARG A CA 1
ATOM 1068 C C . ARG A 1 138 ? 7.428 -10.162 -12.527 1.00 72.25 138 ARG A C 1
ATOM 1070 O O . ARG A 1 138 ? 8.551 -10.197 -13.017 1.00 72.25 138 ARG A O 1
ATOM 1077 N N . ALA A 1 139 ? 6.994 -11.060 -11.645 1.00 70.31 139 ALA A N 1
ATOM 1078 C CA . ALA A 1 139 ? 7.796 -12.207 -11.217 1.00 70.31 139 ALA A CA 1
ATOM 1079 C C . ALA A 1 139 ? 7.836 -13.341 -12.261 1.00 70.31 139 ALA A C 1
ATOM 1081 O O . ALA A 1 139 ? 8.786 -14.122 -12.281 1.00 70.31 139 ALA A O 1
ATOM 1082 N N . ASP A 1 140 ? 6.829 -13.428 -13.138 1.00 80.44 140 ASP A N 1
ATOM 1083 C CA . ASP A 1 140 ? 6.777 -14.438 -14.198 1.00 80.44 140 ASP A CA 1
ATOM 1084 C C . ASP A 1 140 ? 7.448 -13.949 -15.489 1.00 80.44 140 ASP A C 1
ATOM 1086 O O . ASP A 1 140 ? 6.840 -13.275 -16.329 1.00 80.44 140 ASP A O 1
ATOM 1090 N N . LEU A 1 141 ? 8.713 -14.341 -15.652 1.00 74.25 141 LEU A N 1
ATOM 1091 C CA . LEU A 1 141 ? 9.530 -14.049 -16.832 1.00 74.25 141 LEU A CA 1
ATOM 1092 C C . LEU A 1 141 ? 9.041 -14.749 -18.110 1.00 74.25 141 LEU A C 1
ATOM 1094 O O . LEU A 1 141 ? 9.441 -14.346 -19.203 1.00 74.25 141 LEU A O 1
ATOM 1098 N N . ASN A 1 142 ? 8.202 -15.784 -17.990 1.00 78.31 142 ASN A N 1
ATOM 1099 C CA . ASN A 1 142 ? 7.705 -16.553 -19.132 1.00 78.31 142 ASN A CA 1
ATOM 1100 C C . ASN A 1 142 ? 6.397 -15.995 -19.703 1.00 78.31 142 ASN A C 1
ATOM 1102 O O . ASN A 1 142 ? 5.963 -16.448 -20.763 1.00 78.31 142 ASN A O 1
ATOM 1106 N N . SER A 1 143 ? 5.781 -15.022 -19.030 1.00 81.12 143 SER A N 1
ATOM 1107 C CA . SER A 1 143 ? 4.564 -14.377 -19.517 1.00 81.12 143 SER A CA 1
ATOM 1108 C C . SER A 1 143 ? 4.819 -13.577 -20.802 1.00 81.12 143 SER A C 1
ATOM 1110 O O . SER A 1 143 ? 5.865 -12.937 -20.974 1.00 81.12 143 SER A O 1
ATOM 1112 N N . ASP A 1 144 ? 3.839 -13.579 -21.711 1.00 81.25 144 ASP A N 1
ATOM 1113 C CA . ASP A 1 144 ? 3.909 -12.801 -22.954 1.00 81.25 144 ASP A CA 1
ATOM 1114 C C . ASP A 1 144 ? 4.105 -11.306 -22.674 1.00 81.25 144 ASP A C 1
ATOM 1116 O O . ASP A 1 144 ? 4.878 -10.643 -23.371 1.00 81.25 144 ASP A O 1
ATOM 1120 N N . ASP A 1 145 ? 3.483 -10.804 -21.607 1.00 76.75 145 ASP A N 1
ATOM 1121 C CA . ASP A 1 145 ? 3.634 -9.429 -21.150 1.00 76.75 145 ASP A CA 1
ATOM 1122 C C . ASP A 1 145 ? 5.052 -9.109 -20.672 1.00 76.75 145 ASP A C 1
ATOM 1124 O O . ASP A 1 145 ? 5.585 -8.057 -21.021 1.00 76.75 145 ASP A O 1
ATOM 1128 N N . ALA A 1 146 ? 5.686 -9.986 -19.879 1.00 78.88 146 ALA A N 1
ATOM 1129 C CA . ALA A 1 146 ? 7.062 -9.765 -19.434 1.00 78.88 146 ALA A CA 1
ATOM 1130 C C . ALA A 1 146 ? 8.005 -9.719 -20.640 1.00 78.88 146 ALA A C 1
ATOM 1132 O O . ALA A 1 146 ? 8.884 -8.860 -20.722 1.00 78.88 146 ALA A O 1
ATOM 1133 N N . ARG A 1 147 ? 7.783 -10.593 -21.628 1.00 78.38 147 ARG A N 1
ATOM 1134 C CA . ARG A 1 147 ? 8.529 -10.577 -22.889 1.00 78.38 147 ARG A CA 1
ATOM 1135 C C . ARG A 1 147 ? 8.288 -9.296 -23.686 1.00 78.38 147 ARG A C 1
ATOM 1137 O O . ARG A 1 147 ? 9.248 -8.741 -24.219 1.00 78.38 147 ARG A O 1
ATOM 1144 N N . ALA A 1 148 ? 7.043 -8.835 -23.789 1.00 81.19 148 ALA A N 1
ATOM 1145 C CA . ALA A 1 148 ? 6.711 -7.581 -24.458 1.00 81.19 148 ALA A CA 1
ATOM 1146 C C . ALA A 1 148 ? 7.395 -6.395 -23.764 1.00 81.19 148 ALA A C 1
ATOM 1148 O O . ALA A 1 148 ? 8.088 -5.627 -24.424 1.00 81.19 148 ALA A O 1
ATOM 1149 N N . GLN A 1 149 ? 7.305 -6.318 -22.436 1.00 79.00 149 GLN A N 1
ATOM 1150 C CA . GLN A 1 149 ? 7.936 -5.277 -21.630 1.00 79.00 149 GLN A CA 1
ATOM 1151 C C . GLN A 1 149 ? 9.461 -5.268 -21.783 1.00 79.00 149 GLN A C 1
ATOM 1153 O O . GLN A 1 149 ? 10.040 -4.220 -22.056 1.00 79.00 149 GLN A O 1
ATOM 1158 N N . MET A 1 150 ? 10.116 -6.432 -21.694 1.00 81.00 150 MET A N 1
ATOM 1159 C CA . MET A 1 150 ? 11.560 -6.542 -21.920 1.00 81.00 150 MET A CA 1
ATOM 1160 C C . MET A 1 150 ? 11.951 -6.052 -23.319 1.00 81.00 150 MET A C 1
ATOM 1162 O O . MET A 1 150 ? 12.919 -5.309 -23.457 1.00 81.00 150 MET A O 1
ATOM 1166 N N . LYS A 1 151 ? 11.197 -6.423 -24.364 1.00 81.06 151 LYS A N 1
ATOM 1167 C CA . LYS A 1 151 ? 11.452 -5.950 -25.735 1.00 81.06 151 LYS A CA 1
ATOM 1168 C C . LYS A 1 151 ? 11.298 -4.436 -25.864 1.00 81.06 151 LYS A C 1
ATOM 1170 O O . LYS A 1 151 ? 12.152 -3.816 -26.494 1.00 81.06 151 LYS A O 1
ATOM 1175 N N . THR A 1 152 ? 10.258 -3.857 -25.263 1.00 82.25 152 THR A N 1
ATOM 1176 C CA . THR A 1 152 ? 10.048 -2.403 -25.230 1.00 82.25 152 THR A CA 1
ATOM 1177 C C . THR A 1 152 ? 11.222 -1.702 -24.556 1.00 82.25 152 THR A C 1
ATOM 1179 O O . THR A 1 152 ? 11.828 -0.830 -25.167 1.00 82.25 152 THR A O 1
ATOM 1182 N N . TRP A 1 153 ? 11.641 -2.161 -23.372 1.00 80.81 153 TRP A N 1
ATOM 1183 C CA . TRP A 1 153 ? 12.800 -1.599 -22.671 1.00 80.81 153 TRP A CA 1
ATOM 1184 C C . TRP A 1 153 ? 14.093 -1.685 -23.485 1.00 80.81 153 TRP A C 1
ATOM 1186 O O . TRP A 1 153 ? 14.872 -0.736 -23.509 1.00 80.81 153 TRP A O 1
ATOM 1196 N N . PHE A 1 154 ? 14.331 -2.797 -24.188 1.00 77.75 154 PHE A N 1
ATOM 1197 C CA . PHE A 1 154 ? 15.486 -2.918 -25.082 1.00 77.75 154 PHE A CA 1
ATOM 1198 C C . PHE A 1 154 ? 15.417 -1.958 -26.272 1.00 77.75 154 PHE A C 1
ATOM 1200 O O . PHE A 1 154 ? 16.457 -1.451 -26.693 1.00 77.75 154 PHE A O 1
ATOM 1207 N N . ALA A 1 155 ? 14.228 -1.728 -26.832 1.00 79.31 155 ALA A N 1
ATOM 1208 C CA . ALA A 1 155 ? 14.038 -0.779 -27.923 1.00 79.31 155 ALA A CA 1
ATOM 1209 C C . ALA A 1 155 ? 14.284 0.662 -27.451 1.00 79.31 155 ALA A C 1
ATOM 1211 O O . ALA A 1 155 ? 15.080 1.364 -28.063 1.00 79.31 155 ALA A O 1
ATOM 1212 N N . GLU A 1 156 ? 13.696 1.061 -26.323 1.00 78.62 156 GLU A N 1
ATOM 1213 C CA . GLU A 1 156 ? 13.885 2.388 -25.719 1.00 78.62 156 GLU A CA 1
ATOM 1214 C C . GLU A 1 156 ? 15.347 2.638 -25.328 1.00 78.62 156 GLU A C 1
ATOM 1216 O O . GLU A 1 156 ? 15.905 3.697 -25.611 1.00 78.62 156 GLU A O 1
ATOM 1221 N N . CYS A 1 157 ? 16.012 1.635 -24.745 1.00 75.38 157 CYS A N 1
ATOM 1222 C CA . CYS A 1 157 ? 17.408 1.737 -24.326 1.00 75.38 157 CYS A CA 1
ATOM 1223 C C . CYS A 1 157 ? 18.354 2.072 -25.491 1.00 75.38 157 CYS A C 1
ATOM 1225 O O . CYS A 1 157 ? 19.309 2.824 -25.298 1.00 75.38 157 CYS A O 1
ATOM 1227 N N . LYS A 1 158 ? 18.089 1.572 -26.706 1.00 73.25 158 LYS A N 1
ATOM 1228 C CA . LYS A 1 158 ? 18.916 1.872 -27.890 1.00 73.25 158 LYS A CA 1
ATOM 1229 C C . LYS A 1 158 ? 18.895 3.350 -28.277 1.00 73.25 158 LYS A C 1
ATOM 1231 O O . LYS A 1 158 ? 19.888 3.843 -28.803 1.00 73.25 158 LYS A O 1
ATOM 1236 N N . GLU A 1 159 ? 17.808 4.051 -27.972 1.00 75.06 159 GLU A N 1
ATOM 1237 C CA . GLU A 1 159 ? 17.635 5.471 -28.289 1.00 75.06 159 GLU A CA 1
ATOM 1238 C C . GLU A 1 159 ? 18.330 6.392 -27.266 1.00 75.06 159 GLU A C 1
ATOM 1240 O O . GLU A 1 159 ? 18.479 7.599 -27.481 1.00 75.06 159 GLU A O 1
ATOM 1245 N N . HIS A 1 160 ? 18.804 5.853 -26.136 1.00 72.75 160 HIS A N 1
ATOM 1246 C CA . HIS A 1 160 ? 19.491 6.643 -25.120 1.00 72.75 160 HIS A CA 1
ATOM 1247 C C . HIS A 1 160 ? 20.938 6.958 -25.530 1.00 72.75 160 HIS A C 1
ATOM 1249 O O . HIS A 1 160 ? 21.780 6.068 -25.638 1.00 72.75 160 HIS A O 1
ATOM 1255 N N . LYS A 1 161 ? 21.287 8.252 -25.604 1.00 71.31 161 LYS A N 1
ATOM 1256 C CA . LYS A 1 161 ? 22.651 8.745 -25.920 1.00 71.31 161 LYS A CA 1
ATOM 1257 C C . LYS A 1 161 ? 23.775 8.168 -25.043 1.00 71.31 161 LYS A C 1
ATOM 1259 O O . LYS A 1 161 ? 24.926 8.138 -25.463 1.00 71.31 161 LYS A O 1
ATOM 1264 N N . ARG A 1 162 ? 23.473 7.770 -23.800 1.00 67.44 162 ARG A N 1
ATOM 1265 C CA . ARG A 1 162 ? 24.445 7.135 -22.883 1.00 67.44 162 ARG A CA 1
ATOM 1266 C C . ARG A 1 162 ? 24.560 5.625 -23.092 1.00 67.44 162 ARG A C 1
ATOM 1268 O O . ARG A 1 162 ? 25.588 5.052 -22.755 1.00 67.44 162 ARG A O 1
ATOM 1275 N N . CYS A 1 163 ? 23.527 4.995 -23.643 1.00 68.62 163 CYS A N 1
ATOM 1276 C CA . CYS A 1 163 ? 23.492 3.565 -23.934 1.00 68.62 163 CYS A CA 1
ATOM 1277 C C . CYS A 1 163 ? 23.966 3.256 -25.360 1.00 68.62 163 CYS A C 1
ATOM 1279 O O . CYS A 1 163 ? 24.370 2.132 -25.620 1.00 68.62 163 CYS A O 1
ATOM 1281 N N . SER A 1 164 ? 23.983 4.238 -26.267 1.00 60.00 164 SER A N 1
ATOM 1282 C CA . SER A 1 164 ? 24.460 4.093 -27.649 1.00 60.00 164 SER A CA 1
ATOM 1283 C C . SER A 1 164 ? 25.971 3.844 -27.776 1.00 60.00 164 SER A C 1
ATOM 1285 O O . SER A 1 164 ? 26.438 3.453 -28.842 1.00 60.00 164 SER A O 1
ATOM 1287 N N . ALA A 1 165 ? 26.748 4.029 -26.703 1.00 60.47 165 ALA A N 1
ATOM 1288 C CA . ALA A 1 165 ? 28.168 3.675 -26.635 1.00 60.47 165 ALA A CA 1
ATOM 1289 C C . ALA A 1 165 ? 28.363 2.184 -26.280 1.00 60.47 165 ALA A C 1
ATOM 1291 O O . ALA A 1 165 ? 29.054 1.842 -25.320 1.00 60.47 165 ALA A O 1
ATOM 1292 N N . LEU A 1 166 ? 27.706 1.290 -27.025 1.00 63.81 166 LEU A N 1
ATOM 1293 C CA . LEU A 1 166 ? 27.792 -0.156 -26.819 1.00 63.81 166 LEU A CA 1
ATOM 1294 C C . LEU A 1 166 ? 29.209 -0.639 -27.153 1.00 63.81 166 LEU A C 1
ATOM 1296 O O . LEU A 1 166 ? 29.573 -0.774 -28.317 1.00 63.81 166 LEU A O 1
ATOM 1300 N N . SER A 1 167 ? 30.018 -0.920 -26.133 1.00 63.47 167 SER A N 1
ATOM 1301 C CA . SER A 1 167 ? 31.246 -1.693 -26.320 1.00 63.47 167 SER A CA 1
ATOM 1302 C C . SER A 1 167 ? 30.863 -3.141 -26.627 1.00 63.47 167 SER A C 1
ATOM 1304 O O . SER A 1 167 ? 30.358 -3.851 -25.752 1.00 63.47 167 SER A O 1
ATOM 1306 N N . GLU A 1 168 ? 31.115 -3.583 -27.863 1.00 66.94 168 GLU A N 1
ATOM 1307 C CA . GLU A 1 168 ? 30.813 -4.941 -28.350 1.00 66.94 168 GLU A CA 1
ATOM 1308 C C . GLU A 1 168 ? 31.559 -6.044 -27.580 1.00 66.94 168 GLU A C 1
ATOM 1310 O O . GLU A 1 168 ? 31.205 -7.218 -27.671 1.00 66.94 168 GLU A O 1
ATOM 1315 N N . ASN A 1 169 ? 32.558 -5.672 -26.774 1.00 74.31 169 ASN A N 1
ATOM 1316 C CA . ASN A 1 169 ? 33.426 -6.595 -26.056 1.00 74.31 169 ASN A CA 1
ATOM 1317 C C . ASN A 1 169 ? 33.438 -6.333 -24.541 1.00 74.31 169 ASN A C 1
ATOM 1319 O O . ASN A 1 169 ? 34.493 -6.269 -23.910 1.00 74.31 169 ASN A O 1
ATOM 1323 N N . THR A 1 170 ? 32.263 -6.136 -23.940 1.00 83.12 170 THR A N 1
ATOM 1324 C CA . THR A 1 170 ? 32.141 -6.014 -22.479 1.00 83.12 170 THR A CA 1
ATOM 1325 C C . THR A 1 170 ? 31.976 -7.393 -21.845 1.00 83.12 170 THR A C 1
ATOM 1327 O O . THR A 1 170 ? 31.162 -8.193 -22.303 1.00 83.12 170 THR A O 1
ATOM 1330 N N . ARG A 1 171 ? 32.719 -7.679 -20.768 1.00 86.19 171 ARG A N 1
ATOM 1331 C CA . ARG A 1 171 ? 32.523 -8.900 -19.972 1.00 86.19 171 ARG A CA 1
ATOM 1332 C C . ARG A 1 171 ? 31.128 -8.888 -19.349 1.00 86.19 171 ARG A C 1
ATOM 1334 O O . ARG A 1 171 ? 30.761 -7.940 -18.654 1.00 86.19 171 ARG A O 1
ATOM 1341 N N . LEU A 1 172 ? 30.367 -9.949 -19.586 1.00 87.44 172 LEU A N 1
ATOM 1342 C CA . LEU A 1 172 ? 29.024 -10.099 -19.045 1.00 87.44 172 LEU A CA 1
ATOM 1343 C C . LEU A 1 172 ? 29.077 -10.325 -17.519 1.00 87.44 172 LEU A C 1
ATOM 1345 O O . LEU A 1 172 ? 29.989 -11.003 -17.028 1.00 87.44 172 LEU A O 1
ATOM 1349 N N . PRO A 1 173 ? 28.094 -9.812 -16.753 1.00 86.31 173 PRO A N 1
ATOM 1350 C CA . PRO A 1 173 ? 27.884 -10.202 -15.359 1.00 86.31 173 PRO A CA 1
ATOM 1351 C C . PRO A 1 173 ? 27.699 -11.719 -15.232 1.00 86.31 173 PRO A C 1
ATOM 1353 O O . PRO A 1 173 ? 27.215 -12.325 -16.188 1.00 86.31 173 PRO A O 1
ATOM 1356 N N . PRO A 1 174 ? 27.994 -12.346 -14.073 1.00 88.00 174 PRO A N 1
ATOM 1357 C CA . PRO A 1 174 ? 27.926 -13.804 -13.904 1.00 88.00 174 PRO A CA 1
ATOM 1358 C C . PRO A 1 174 ? 26.607 -14.427 -14.367 1.00 88.00 174 PRO A C 1
ATOM 1360 O O . PRO A 1 174 ? 26.606 -15.531 -14.897 1.00 88.00 174 PRO A O 1
ATOM 1363 N N . ARG A 1 175 ? 25.502 -13.685 -14.225 1.00 86.56 175 ARG A N 1
ATOM 1364 C CA . ARG A 1 175 ? 24.170 -14.056 -14.696 1.00 86.56 175 ARG A CA 1
ATOM 1365 C C . ARG A 1 175 ? 23.570 -12.926 -15.509 1.00 86.56 175 ARG A C 1
ATOM 1367 O O . ARG A 1 175 ? 23.553 -11.784 -15.053 1.00 86.56 175 ARG A O 1
ATOM 1374 N N . VAL A 1 176 ? 23.030 -13.261 -16.673 1.00 87.62 176 VAL A N 1
ATOM 1375 C CA . VAL A 1 176 ? 22.268 -12.337 -17.520 1.00 87.62 176 VAL A CA 1
ATOM 1376 C C . VAL A 1 176 ? 20.943 -12.969 -17.928 1.00 87.62 176 VAL A C 1
ATOM 1378 O O . VAL A 1 176 ? 20.834 -14.190 -18.018 1.00 87.62 176 VAL A O 1
ATOM 1381 N N . ILE A 1 177 ? 19.927 -12.143 -18.173 1.00 86.56 177 ILE A N 1
ATOM 1382 C CA . ILE A 1 177 ? 18.669 -12.600 -18.769 1.00 86.56 177 ILE A CA 1
ATOM 1383 C C . ILE A 1 177 ? 18.814 -12.492 -20.286 1.00 86.56 177 ILE A C 1
ATOM 1385 O O . ILE A 1 177 ? 18.894 -11.399 -20.844 1.00 86.56 177 ILE A O 1
ATOM 1389 N N . GLU A 1 178 ? 18.846 -13.635 -20.959 1.00 86.94 178 GLU A N 1
ATOM 1390 C CA . GLU A 1 178 ? 18.812 -13.711 -22.414 1.00 86.94 178 GLU A CA 1
ATOM 1391 C C . GLU A 1 178 ? 17.350 -13.659 -22.869 1.00 86.94 178 GLU A C 1
ATOM 1393 O O . GLU A 1 178 ? 16.595 -14.605 -22.648 1.00 86.94 178 GLU A O 1
ATOM 1398 N N . VAL A 1 179 ? 16.937 -12.543 -23.477 1.00 82.25 179 VAL A N 1
ATOM 1399 C CA . VAL A 1 179 ? 15.525 -12.271 -23.817 1.00 82.25 179 VAL A CA 1
ATOM 1400 C C . VAL A 1 179 ? 15.051 -12.993 -25.082 1.00 82.25 179 VAL A C 1
ATOM 1402 O O . VAL A 1 179 ? 13.860 -13.270 -25.214 1.00 82.25 179 VAL A O 1
ATOM 1405 N N . ASN A 1 180 ? 15.959 -13.328 -26.003 1.00 82.62 180 ASN A N 1
ATOM 1406 C CA . ASN A 1 180 ? 15.635 -14.056 -27.234 1.00 82.62 180 ASN A CA 1
ATOM 1407 C C . ASN A 1 180 ? 16.671 -15.157 -27.539 1.00 82.62 180 ASN A C 1
ATOM 1409 O O . ASN A 1 180 ? 17.477 -14.996 -28.459 1.00 82.62 180 ASN A O 1
ATOM 1413 N N . PRO A 1 181 ? 16.694 -16.246 -26.748 1.00 84.56 181 PRO A N 1
ATOM 1414 C CA . PRO A 1 181 ? 17.676 -17.306 -26.914 1.00 84.56 181 PRO A CA 1
ATOM 1415 C C . PRO A 1 181 ? 17.522 -18.044 -28.253 1.00 84.56 181 PRO A C 1
ATOM 1417 O O . PRO A 1 181 ? 16.399 -18.378 -28.640 1.00 84.56 181 PRO A O 1
ATOM 1420 N N . PRO A 1 182 ? 18.622 -18.383 -28.951 1.00 84.00 182 PRO A N 1
ATOM 1421 C CA . PRO A 1 182 ? 18.563 -19.173 -30.177 1.00 84.00 182 PRO A CA 1
ATOM 1422 C C . PRO A 1 182 ? 17.789 -20.484 -29.981 1.00 84.00 182 PRO A C 1
ATOM 1424 O O . PRO A 1 182 ? 18.044 -21.243 -29.044 1.00 84.00 182 PRO A O 1
ATOM 1427 N N . GLY A 1 183 ? 16.830 -20.751 -30.871 1.00 85.19 183 GLY A N 1
ATOM 1428 C CA . GLY A 1 183 ? 16.005 -21.964 -30.828 1.00 85.19 183 GLY A CA 1
ATOM 1429 C C . GLY A 1 183 ? 14.969 -22.000 -29.698 1.00 85.19 183 GLY A C 1
ATOM 1430 O O . GLY A 1 183 ? 14.401 -23.058 -29.433 1.00 85.19 183 GLY A O 1
ATOM 1431 N N . ARG A 1 184 ? 14.715 -20.875 -29.017 1.00 79.94 184 ARG A N 1
ATOM 1432 C CA . ARG A 1 184 ? 13.734 -20.768 -27.931 1.00 79.94 184 ARG A CA 1
ATOM 1433 C C . ARG A 1 184 ? 12.913 -19.485 -28.056 1.00 79.94 184 ARG A C 1
ATOM 1435 O O . ARG A 1 184 ? 13.405 -18.453 -28.485 1.00 79.94 184 ARG A O 1
ATOM 1442 N N . LEU A 1 185 ? 11.647 -19.556 -27.645 1.00 79.12 185 LEU A N 1
ATOM 1443 C CA . LEU A 1 185 ? 10.710 -18.419 -27.678 1.00 79.12 185 LEU A CA 1
ATOM 1444 C C . LEU A 1 185 ? 10.591 -17.680 -26.335 1.00 79.12 185 LEU A C 1
ATOM 1446 O O . LEU A 1 185 ? 9.869 -16.681 -26.243 1.00 79.12 185 LEU A O 1
ATOM 1450 N N . GLN A 1 186 ? 11.252 -18.199 -25.298 1.00 79.69 186 GLN A N 1
ATOM 1451 C CA . GLN A 1 186 ? 11.134 -17.742 -23.916 1.00 79.69 186 GLN A CA 1
ATOM 1452 C C . GLN A 1 186 ? 12.483 -17.245 -23.386 1.00 79.69 186 GLN A C 1
ATOM 1454 O O . GLN A 1 186 ? 13.504 -17.876 -23.684 1.00 79.69 186 GLN A O 1
ATOM 1459 N N . PRO A 1 187 ? 12.492 -16.162 -22.588 1.00 84.44 187 PRO A N 1
ATOM 1460 C CA . PRO A 1 187 ? 13.688 -15.697 -21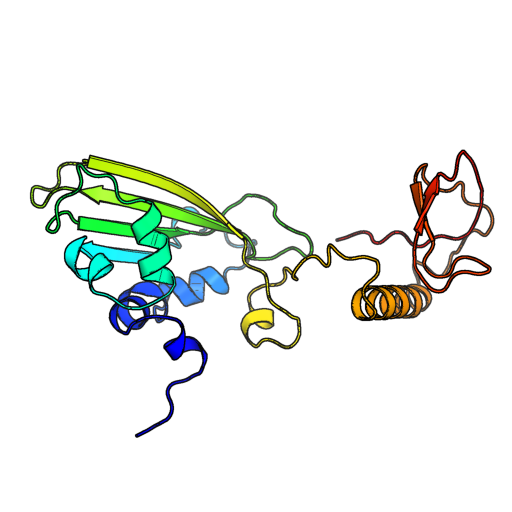.903 1.00 84.44 187 PRO A CA 1
ATOM 1461 C C . PRO A 1 187 ? 14.301 -16.778 -21.006 1.00 84.44 187 PRO A C 1
ATOM 1463 O O . PRO A 1 187 ? 13.603 -17.656 -20.501 1.00 84.44 187 PRO A O 1
ATOM 1466 N N . ARG A 1 188 ? 15.611 -16.708 -20.763 1.00 85.94 188 ARG A N 1
ATOM 1467 C CA . ARG A 1 188 ? 16.280 -17.582 -19.787 1.00 85.94 188 ARG A CA 1
ATOM 1468 C C . ARG A 1 188 ? 17.363 -16.852 -19.013 1.00 85.94 188 ARG A C 1
ATOM 1470 O O . ARG A 1 188 ? 17.952 -15.897 -19.510 1.00 85.94 188 ARG A O 1
ATOM 1477 N N . ILE A 1 189 ? 17.678 -17.364 -17.829 1.00 85.94 189 ILE A N 1
ATOM 1478 C CA . ILE A 1 189 ? 18.906 -16.992 -17.127 1.00 85.94 189 ILE A CA 1
ATOM 1479 C C . ILE A 1 189 ? 20.066 -17.741 -17.790 1.00 85.94 189 ILE A C 1
ATOM 1481 O O . ILE A 1 189 ? 20.041 -18.968 -17.898 1.00 85.94 189 ILE A O 1
ATOM 1485 N N . LEU A 1 190 ? 21.063 -16.992 -18.247 1.00 88.88 190 LEU A N 1
ATOM 1486 C CA . LEU A 1 190 ? 22.318 -17.496 -18.783 1.00 88.88 190 LEU A CA 1
ATOM 1487 C C . LEU A 1 190 ? 23.422 -17.242 -17.751 1.00 88.88 190 LEU A C 1
ATOM 1489 O O . LEU A 1 190 ? 23.705 -16.093 -17.408 1.00 88.88 190 LEU A O 1
ATOM 1493 N N . GLU A 1 191 ? 24.044 -18.317 -17.268 1.00 91.44 191 GLU A N 1
ATOM 1494 C CA . GLU A 1 191 ? 25.304 -18.246 -16.523 1.00 91.44 191 GLU A CA 1
ATOM 1495 C C . GLU A 1 191 ? 26.411 -17.918 -17.531 1.00 91.44 191 GLU A C 1
ATOM 1497 O O . GLU A 1 191 ? 26.712 -18.716 -18.419 1.00 91.44 191 GLU A O 1
ATOM 1502 N N . SER A 1 192 ? 26.952 -16.705 -17.458 1.00 86.44 192 SER A N 1
ATOM 1503 C CA . SER A 1 192 ? 27.811 -16.159 -18.508 1.00 86.44 192 SER A CA 1
ATOM 1504 C C . SER A 1 192 ? 29.273 -16.574 -18.360 1.00 86.44 192 SER A C 1
ATOM 1506 O O . SER A 1 192 ? 30.001 -16.555 -19.341 1.00 86.44 192 SER A O 1
ATOM 1508 N N . SER A 1 193 ? 29.731 -16.918 -17.151 1.00 83.19 193 SER A N 1
ATOM 1509 C CA . SER A 1 193 ? 31.072 -17.463 -16.872 1.00 83.19 193 SER A CA 1
ATOM 1510 C C . SER A 1 193 ? 32.220 -16.844 -17.703 1.00 83.19 193 SER A C 1
ATOM 1512 O O . SER A 1 193 ? 33.014 -17.565 -18.299 1.00 83.19 193 SER A O 1
ATOM 1514 N N . ASN A 1 194 ? 32.342 -15.508 -17.716 1.00 80.50 194 ASN A N 1
ATOM 1515 C CA . ASN A 1 194 ? 33.351 -14.719 -18.465 1.00 80.50 194 ASN A CA 1
ATOM 1516 C C . ASN A 1 194 ? 33.105 -14.539 -19.970 1.00 80.50 194 ASN A C 1
ATOM 1518 O O . ASN A 1 194 ? 33.995 -14.072 -20.685 1.00 80.50 194 ASN A O 1
ATOM 1522 N N . MET A 1 195 ? 31.907 -14.846 -20.456 1.00 89.56 195 MET A N 1
ATOM 1523 C CA . MET A 1 195 ? 31.474 -14.448 -21.790 1.00 89.56 195 MET A CA 1
ATOM 1524 C C . MET A 1 195 ? 31.571 -12.932 -21.964 1.00 89.56 195 MET A C 1
ATOM 1526 O O . MET A 1 195 ? 31.437 -12.159 -21.012 1.00 89.56 195 MET A O 1
ATOM 1530 N N . HIS A 1 196 ? 31.803 -12.524 -23.204 1.00 88.69 196 HIS A N 1
ATOM 1531 C CA . HIS A 1 196 ? 31.780 -11.130 -23.616 1.00 88.69 196 HIS A CA 1
ATOM 1532 C C . HIS A 1 196 ? 30.615 -10.921 -24.574 1.00 88.69 196 HIS A C 1
ATOM 1534 O O . HIS A 1 196 ? 30.242 -11.829 -25.319 1.00 88.69 196 HIS A O 1
ATOM 1540 N N . GLY A 1 197 ? 30.025 -9.735 -24.532 1.00 85.25 197 GLY A N 1
ATOM 1541 C CA . GLY A 1 197 ? 28.970 -9.364 -25.454 1.00 85.25 197 GLY A CA 1
ATOM 1542 C C . GLY A 1 197 ? 28.293 -8.063 -25.070 1.00 85.25 197 GLY A C 1
ATOM 1543 O O . GLY A 1 197 ? 28.678 -7.373 -24.125 1.00 85.25 197 GLY A O 1
ATOM 1544 N N . VAL A 1 198 ? 27.246 -7.751 -25.824 1.00 81.81 198 VAL A N 1
ATOM 1545 C CA . VAL A 1 198 ? 26.402 -6.585 -25.590 1.00 81.81 198 VAL A CA 1
ATOM 1546 C C . VAL A 1 198 ? 25.257 -6.983 -24.671 1.00 81.81 198 VAL A C 1
ATOM 1548 O O . VAL A 1 198 ? 24.518 -7.926 -24.952 1.00 81.81 198 VAL A O 1
ATOM 1551 N N . TYR A 1 199 ? 25.087 -6.242 -23.585 1.00 80.31 199 TYR A N 1
ATOM 1552 C CA . TYR A 1 199 ? 23.943 -6.377 -22.697 1.00 80.31 199 TYR A CA 1
ATOM 1553 C C . TYR A 1 199 ? 23.462 -4.991 -22.278 1.00 80.31 199 TYR A C 1
ATOM 1555 O O . TYR A 1 199 ? 24.240 -4.039 -22.234 1.00 80.31 199 TYR A O 1
ATOM 1563 N N . ALA A 1 200 ? 22.169 -4.883 -21.985 1.00 78.00 200 ALA A N 1
ATOM 1564 C CA . ALA A 1 200 ? 21.621 -3.709 -21.329 1.00 78.00 200 ALA A CA 1
ATOM 1565 C C . ALA A 1 200 ? 21.519 -3.995 -19.833 1.00 78.00 200 ALA A C 1
ATOM 1567 O O . ALA A 1 200 ? 21.058 -5.064 -19.425 1.00 78.00 200 ALA A O 1
ATOM 1568 N N . THR A 1 201 ? 21.919 -3.022 -19.025 1.00 74.25 201 THR A N 1
ATOM 1569 C CA . THR A 1 201 ? 21.654 -3.034 -17.590 1.00 74.25 201 THR A CA 1
ATOM 1570 C C . THR A 1 201 ? 20.479 -2.113 -17.335 1.00 74.25 201 THR A C 1
ATOM 1572 O O . THR A 1 201 ? 20.538 -0.927 -17.658 1.00 74.25 201 THR A O 1
ATOM 1575 N N . LEU A 1 202 ? 19.421 -2.644 -16.733 1.00 66.56 202 LEU A N 1
ATOM 1576 C CA . LEU A 1 202 ? 18.368 -1.810 -16.172 1.00 66.56 202 LEU A CA 1
ATOM 1577 C C . LEU A 1 202 ? 18.893 -1.264 -14.847 1.00 66.56 202 LEU A C 1
ATOM 1579 O O . LEU A 1 202 ? 18.788 -1.901 -13.801 1.00 66.56 202 LEU A O 1
ATOM 1583 N N . ALA A 1 203 ? 19.548 -0.108 -14.927 1.00 57.50 203 ALA A N 1
ATOM 1584 C CA . ALA A 1 203 ? 19.799 0.699 -13.754 1.00 57.50 203 ALA A CA 1
ATOM 1585 C C . ALA A 1 203 ? 18.480 1.375 -13.406 1.00 57.50 203 ALA A C 1
ATOM 1587 O O . ALA A 1 203 ? 18.013 2.285 -14.085 1.00 57.50 203 ALA A O 1
ATOM 1588 N N . TYR A 1 204 ? 17.862 0.858 -12.365 1.00 48.75 204 TYR A N 1
ATOM 1589 C CA . TYR A 1 204 ? 16.820 1.555 -11.664 1.00 48.75 204 TYR A CA 1
ATOM 1590 C C . TYR A 1 204 ? 17.476 2.806 -11.037 1.00 48.75 204 TYR A C 1
ATOM 1592 O O . TYR A 1 204 ? 18.365 2.666 -10.199 1.00 48.75 204 TYR A O 1
ATOM 1600 N N . SER A 1 205 ? 17.108 4.006 -11.493 1.00 39.47 205 SER A N 1
ATOM 1601 C CA . SER A 1 205 ? 17.521 5.296 -10.908 1.00 39.47 205 SER A CA 1
ATOM 1602 C C . SER A 1 205 ? 16.400 5.920 -10.098 1.00 39.47 205 SER A C 1
ATOM 1604 O O . SER A 1 205 ? 15.265 5.918 -10.632 1.00 39.47 205 SER A O 1
#

Radius of gyration: 23.28 Å; chains: 1; bounding box: 62×41×61 Å

Organism: NCBI:txid116970

Foldseek 3Di:
DDDDDPVCVQFDPQCCVQFCVDPLNVCLLPPDPVDPCQVPRKRKDKDFLLVLVPTDHDVSVVLCVPDDPPGDRQKMKMKMKTADPPQDDFVGARFKIKIKIWIAHPVRHTDDIDIDIDGDADDCPDPSCVRHVHHDDPPDQFDPVVLVVVVVVVVVLCPDPVSVPFDQFAFDDQWDWDSPDPPDNGIDIDRQVRPTGGDDDPDRD

Sequence (205 aa):
MSALSPSRSLVCDRCWNSFFNTEAFEKLCTLDHSQSDHEKIRVEAAATVLEIKNAVCNWCAYIRHFFRDSIMPEDKITTSLSPTAIESCIPAGNNIFYLSISCESPAGKWKAGWSLFIHACTPAEDPASAYVSARPLRADLNSDDARAQMKTWFAECKEHKRCSALSENTRLPPRVIEVNPPGRLQPRILESSNMHGVYATLAYS

Secondary structure (DSSP, 8-state):
-PPPPTTGGGS-HHHIIIIITSHHHHHHHH--TT-TTTTT--EEEEEEHHHHHH--SHHHHHHHTT--TT--TTPEEEEEEEE--S--SSSPSS-EEEEEEEEE-TTS-EEEEEEEEEEP---TTSGGGGT---------TTSHHHHHHHHHHHHHHHH-TTTS---TTEEPPSEEEESS-TT-SS-EEEE-TT-EE--------